Protein AF-A0A2A6CLI4-F1 (afdb_monomer_lite)

Structure (mmCIF, N/CA/C/O backbone):
data_AF-A0A2A6CLI4-F1
#
_entry.id   AF-A0A2A6CLI4-F1
#
loop_
_atom_site.group_PDB
_atom_site.id
_atom_site.type_symbol
_atom_site.label_atom_id
_atom_site.label_alt_id
_atom_site.label_comp_id
_atom_site.label_asym_id
_atom_site.label_entity_id
_atom_site.label_seq_id
_atom_site.pdbx_PDB_ins_code
_atom_site.Cartn_x
_atom_site.Cartn_y
_atom_site.Cartn_z
_atom_site.occupancy
_atom_site.B_iso_or_equiv
_atom_site.auth_seq_id
_atom_site.auth_comp_id
_atom_site.auth_asym_id
_atom_site.auth_atom_id
_atom_site.pdbx_PDB_model_num
ATOM 1 N N . CYS A 1 1 ? -21.852 10.758 18.167 1.00 53.34 1 CYS A N 1
ATOM 2 C CA . CYS A 1 1 ? -21.806 12.204 17.841 1.00 53.34 1 CYS A CA 1
ATOM 3 C C . CYS A 1 1 ? -20.451 12.712 17.302 1.00 53.34 1 CYS A C 1
ATOM 5 O O . CYS A 1 1 ? -20.299 13.922 17.188 1.00 53.34 1 CYS A O 1
ATOM 7 N N . GLY A 1 2 ? -19.507 11.850 16.885 1.00 51.38 2 GLY A N 1
ATOM 8 C CA . GLY A 1 2 ? -18.196 12.286 16.357 1.00 51.38 2 GLY A CA 1
ATOM 9 C C . GLY A 1 2 ? -18.257 13.020 15.009 1.00 51.38 2 GLY A C 1
ATOM 10 O O . GLY A 1 2 ? -17.590 14.029 14.830 1.00 51.38 2 GLY A O 1
ATOM 11 N N . VAL A 1 3 ? -19.150 12.604 14.103 1.00 57.19 3 VAL A N 1
ATOM 12 C CA . VAL A 1 3 ? -19.379 13.264 12.798 1.00 57.19 3 VAL A CA 1
ATOM 13 C C . VAL A 1 3 ? -19.716 14.750 12.948 1.00 57.19 3 VAL A C 1
ATOM 15 O O . VAL A 1 3 ? -19.177 15.589 12.229 1.00 57.19 3 VAL A O 1
ATOM 18 N N . LEU A 1 4 ? -20.588 15.086 13.903 1.00 70.44 4 LEU A N 1
ATOM 19 C CA . LEU A 1 4 ? -21.007 16.467 14.134 1.00 70.44 4 LEU A CA 1
ATOM 20 C C . LEU A 1 4 ? -19.855 17.297 14.721 1.00 70.44 4 LEU A C 1
ATOM 22 O O . LEU A 1 4 ? -19.626 18.419 14.283 1.00 70.44 4 LEU A O 1
ATOM 26 N N . PHE A 1 5 ? -19.092 16.719 15.654 1.00 70.81 5 PHE A N 1
ATOM 27 C CA . PHE A 1 5 ? -17.923 17.361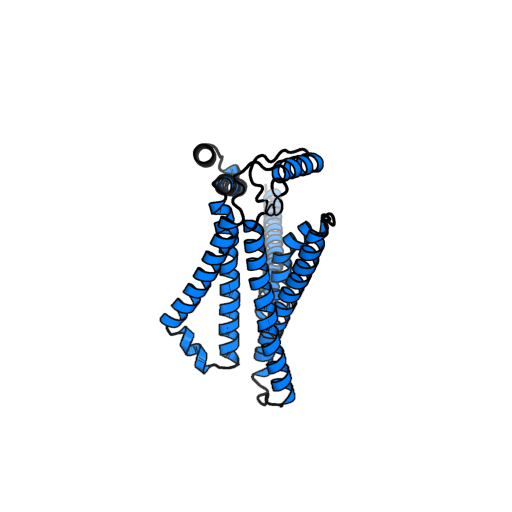 16.256 1.00 70.81 5 PHE A CA 1
ATOM 28 C C . PHE A 1 5 ? -16.808 17.603 15.233 1.00 70.81 5 PHE A C 1
ATOM 30 O O . PHE A 1 5 ? -16.261 18.699 15.195 1.00 70.81 5 PHE A O 1
ATOM 37 N N . ASN A 1 6 ? -16.534 16.643 14.346 1.00 70.12 6 ASN A N 1
ATOM 38 C CA . ASN A 1 6 ? -15.542 16.788 13.281 1.00 70.12 6 ASN A CA 1
ATOM 39 C C . ASN A 1 6 ? -15.989 17.764 12.185 1.00 70.12 6 ASN A C 1
ATOM 41 O O . ASN A 1 6 ? -15.165 18.525 11.686 1.00 70.12 6 ASN A O 1
ATOM 45 N N . LEU A 1 7 ? -17.285 17.820 11.845 1.00 80.81 7 LEU A N 1
ATOM 46 C CA . LEU A 1 7 ? -17.831 18.879 10.981 1.00 80.81 7 LEU A CA 1
ATOM 47 C C . LEU A 1 7 ? -17.653 20.258 11.615 1.00 80.81 7 LEU A C 1
ATOM 49 O O . LEU A 1 7 ? -17.209 21.187 10.943 1.00 80.81 7 LEU A O 1
ATOM 53 N N . VAL A 1 8 ? -17.941 20.389 12.913 1.00 84.94 8 VAL A N 1
ATOM 54 C CA . VAL A 1 8 ? -17.682 21.622 13.664 1.00 84.94 8 VAL A CA 1
ATOM 55 C C . VAL A 1 8 ? -16.186 21.943 13.660 1.00 84.94 8 VAL A C 1
ATOM 57 O O . VAL A 1 8 ? -15.828 23.085 13.407 1.00 84.94 8 VAL A O 1
ATOM 60 N N . LEU A 1 9 ? -15.303 20.960 13.837 1.00 81.44 9 LEU A N 1
ATOM 61 C CA . LEU A 1 9 ? -13.848 21.140 13.819 1.00 81.44 9 LEU A CA 1
ATOM 62 C C . LEU A 1 9 ? -13.348 21.605 12.442 1.00 81.44 9 LEU A C 1
ATOM 64 O O . LEU A 1 9 ? -12.588 22.564 12.367 1.00 81.44 9 LEU A O 1
ATOM 68 N N . ILE A 1 10 ? -13.849 21.021 11.351 1.00 88.12 10 ILE A N 1
ATOM 69 C CA . ILE A 1 10 ? -13.605 21.458 9.964 1.00 88.12 10 ILE A CA 1
ATOM 70 C C . ILE A 1 10 ? -14.082 22.902 9.768 1.00 88.12 10 ILE A C 1
ATOM 72 O O . ILE A 1 10 ? -13.339 23.724 9.233 1.00 88.12 10 ILE A O 1
ATOM 76 N N . ILE A 1 11 ? -15.283 23.247 10.244 1.00 93.12 11 ILE A N 1
ATOM 77 C CA . ILE A 1 11 ? -15.822 24.614 10.172 1.00 93.12 11 ILE A CA 1
ATOM 78 C C . ILE A 1 11 ? -14.957 25.582 10.990 1.00 93.12 11 ILE A C 1
ATOM 80 O O . ILE A 1 11 ? -14.655 26.678 10.517 1.00 93.12 11 ILE A O 1
ATOM 84 N N . LEU A 1 12 ? -14.510 25.188 12.183 1.00 87.81 12 LEU A N 1
ATOM 85 C CA . LEU A 1 12 ? -13.650 25.993 13.048 1.00 87.81 12 LEU A CA 1
ATOM 86 C C . LEU A 1 12 ? -12.253 26.182 12.440 1.00 87.81 12 LEU A C 1
ATOM 88 O O . LEU A 1 12 ? -11.745 27.304 12.437 1.00 87.81 12 LEU A O 1
ATOM 92 N N . ILE A 1 13 ? -11.659 25.137 11.854 1.00 89.44 13 ILE A N 1
ATOM 93 C CA . ILE A 1 13 ? -10.401 25.223 11.099 1.00 89.44 13 ILE A CA 1
ATOM 94 C C . ILE A 1 13 ? -10.580 26.178 9.919 1.00 89.44 13 ILE A C 1
ATOM 96 O O . ILE A 1 13 ? -9.709 27.009 9.660 1.00 89.44 13 ILE A O 1
ATOM 100 N N . ASN A 1 14 ? -11.699 26.106 9.200 1.00 91.12 14 ASN A N 1
ATOM 101 C CA . ASN A 1 14 ? -11.899 26.966 8.042 1.00 91.12 14 ASN A CA 1
ATOM 102 C C . ASN A 1 14 ? -12.119 28.431 8.443 1.00 91.12 14 ASN A C 1
ATOM 104 O O . ASN A 1 14 ? -11.534 29.323 7.830 1.00 91.12 14 ASN A O 1
ATOM 108 N N . LYS A 1 15 ? -12.903 28.665 9.503 1.00 93.00 15 LYS A N 1
ATOM 109 C CA . LYS A 1 15 ? -13.336 29.994 9.952 1.00 93.00 15 LYS A CA 1
ATOM 110 C C . LYS A 1 15 ? -12.306 30.729 10.815 1.00 93.00 15 LYS A C 1
ATOM 112 O O . LYS A 1 15 ? -12.189 31.943 10.694 1.00 93.00 15 LYS A O 1
ATOM 117 N N . TYR A 1 16 ? -11.562 30.025 11.670 1.00 88.94 16 TYR A N 1
ATOM 118 C CA . TYR A 1 16 ? -10.694 30.647 12.683 1.00 88.94 16 TYR A CA 1
ATOM 119 C C . TYR A 1 16 ? -9.192 30.384 12.488 1.00 88.94 16 TYR A C 1
ATOM 121 O O . TYR A 1 16 ? -8.371 31.059 13.113 1.00 88.94 16 TYR A O 1
ATOM 129 N N . SER A 1 17 ? -8.789 29.462 11.603 1.00 83.81 17 SER A N 1
ATOM 130 C CA . SER A 1 17 ? -7.366 29.255 11.297 1.00 83.81 17 SER A CA 1
ATOM 131 C C . SER A 1 17 ? -6.822 30.425 10.472 1.00 83.81 17 SER A C 1
ATOM 133 O O . SER A 1 17 ? -7.128 30.570 9.284 1.00 83.81 17 SER A O 1
ATOM 135 N N . ARG A 1 18 ? -6.005 31.268 11.114 1.00 80.50 18 ARG A N 1
ATOM 136 C CA . ARG A 1 18 ? -5.303 32.391 10.474 1.00 80.50 18 ARG A CA 1
ATOM 137 C C . ARG A 1 18 ? -4.382 31.878 9.359 1.00 80.50 18 ARG A C 1
ATOM 139 O O . ARG A 1 18 ? -3.751 30.833 9.503 1.00 80.50 18 ARG A O 1
ATOM 146 N N . SER A 1 19 ? -4.219 32.657 8.288 1.00 77.31 19 SER A N 1
ATOM 147 C CA . SER A 1 19 ? -3.372 32.320 7.125 1.00 77.31 19 SER A CA 1
ATOM 148 C C . SER A 1 19 ? -1.917 31.964 7.475 1.00 77.31 19 SER A C 1
ATOM 150 O O . SER A 1 19 ? -1.269 31.228 6.735 1.00 77.31 19 SER A O 1
ATOM 152 N N . LYS A 1 20 ? -1.415 32.413 8.634 1.00 80.81 20 LYS A N 1
ATOM 153 C CA . LYS A 1 20 ? -0.069 32.098 9.140 1.00 80.81 20 LYS A CA 1
ATOM 154 C C . LYS A 1 20 ? 0.147 30.637 9.564 1.00 80.81 20 LYS A C 1
ATOM 156 O O . LYS A 1 20 ? 1.296 30.253 9.737 1.00 80.81 20 LYS A O 1
ATOM 161 N N . LEU A 1 21 ? -0.900 29.821 9.724 1.00 71.25 21 LEU A N 1
ATOM 162 C CA . LEU A 1 21 ? -0.751 28.409 10.118 1.00 71.25 21 LEU A CA 1
ATOM 163 C C . LEU A 1 21 ? -0.198 27.502 9.002 1.00 71.25 21 LEU A C 1
ATOM 165 O O . LEU A 1 21 ? 0.249 26.393 9.294 1.00 71.25 21 LEU A O 1
ATOM 169 N N . GLY A 1 22 ? -0.183 27.961 7.744 1.00 82.12 22 GLY A N 1
ATOM 170 C CA . GLY A 1 22 ? 0.484 27.274 6.633 1.00 82.12 22 GLY A CA 1
ATOM 171 C C . GLY A 1 22 ? 0.131 25.784 6.528 1.00 82.12 22 GLY A C 1
ATOM 172 O O . GLY A 1 22 ? -1.040 25.403 6.534 1.00 82.12 22 GLY A O 1
ATOM 173 N N . THR A 1 23 ? 1.157 24.932 6.461 1.00 71.12 23 THR A N 1
ATOM 174 C CA . THR A 1 23 ? 1.038 23.474 6.287 1.00 71.12 23 THR A CA 1
ATOM 175 C C . THR A 1 23 ? 0.290 22.778 7.431 1.00 71.12 23 THR A C 1
ATOM 177 O O . THR A 1 23 ? -0.346 21.746 7.221 1.00 71.12 23 THR A O 1
ATOM 180 N N . TYR A 1 24 ? 0.296 23.361 8.634 1.00 68.44 24 TYR A N 1
ATOM 181 C CA . TYR A 1 24 ? -0.359 22.790 9.814 1.00 68.44 24 TYR A CA 1
ATOM 182 C C . TYR A 1 24 ? -1.888 22.745 9.673 1.00 68.44 24 TYR A C 1
ATOM 184 O O . TYR A 1 24 ? -2.545 21.860 10.219 1.00 68.44 24 TYR A O 1
ATOM 192 N N . LYS A 1 25 ? -2.465 23.643 8.860 1.00 81.25 25 LYS A N 1
ATOM 193 C CA . LYS A 1 25 ? -3.901 23.641 8.548 1.00 81.25 25 LYS A CA 1
ATOM 194 C C . LYS A 1 25 ? -4.322 22.355 7.826 1.00 81.25 25 LYS A C 1
ATOM 196 O O . LYS A 1 25 ? -5.381 21.816 8.125 1.00 81.25 25 LYS A O 1
ATOM 201 N N . TYR A 1 26 ? -3.479 21.827 6.933 1.00 81.06 26 TYR A N 1
ATOM 202 C CA . TYR A 1 26 ? -3.742 20.558 6.245 1.00 81.06 26 TYR A CA 1
ATOM 203 C C . TYR A 1 26 ? -3.642 19.364 7.190 1.00 81.06 26 TYR A C 1
ATOM 205 O O . TYR A 1 26 ? -4.450 18.451 7.087 1.00 81.06 26 TYR A O 1
ATOM 213 N N . LEU A 1 27 ? -2.707 19.392 8.141 1.00 73.75 27 LEU A N 1
ATOM 214 C CA . LEU A 1 27 ? -2.571 18.344 9.153 1.00 73.75 27 LEU A CA 1
ATOM 215 C C . LEU A 1 27 ? -3.825 18.257 10.039 1.00 73.75 27 LEU A C 1
ATOM 217 O O . LEU A 1 27 ? -4.329 17.169 10.288 1.00 73.75 27 LEU A O 1
ATOM 221 N N . LEU A 1 28 ? -4.372 19.406 10.448 1.00 77.25 28 LEU A N 1
ATOM 222 C CA . LEU A 1 28 ? -5.616 19.482 11.219 1.00 77.25 28 LEU A CA 1
ATOM 223 C C . LEU A 1 28 ? -6.837 19.020 10.413 1.00 77.25 28 LEU A C 1
ATOM 225 O O . LEU A 1 28 ? -7.699 18.344 10.963 1.00 77.25 28 LEU A O 1
ATOM 229 N N . TYR A 1 29 ? -6.898 19.327 9.112 1.00 79.06 29 TYR A N 1
ATOM 230 C CA . TYR A 1 29 ? -7.923 18.758 8.231 1.00 79.06 29 TYR A CA 1
ATOM 231 C C . TYR A 1 29 ? -7.791 17.244 8.114 1.00 79.06 29 TYR A C 1
ATOM 233 O O . TYR A 1 29 ? -8.792 16.544 8.202 1.00 79.06 29 TYR A O 1
ATOM 241 N N . ILE A 1 30 ? -6.568 16.740 7.947 1.00 74.56 30 ILE A N 1
ATOM 242 C CA . ILE A 1 30 ? -6.297 15.306 7.884 1.00 74.56 30 ILE A CA 1
ATOM 243 C C . ILE A 1 30 ? -6.747 14.651 9.189 1.00 74.56 30 ILE A C 1
ATOM 245 O O . ILE A 1 30 ? -7.527 13.714 9.123 1.00 74.56 30 ILE A O 1
ATOM 249 N N . PHE A 1 31 ? -6.375 15.171 10.360 1.00 69.75 31 PHE A N 1
ATOM 250 C CA . PHE A 1 31 ? -6.819 14.611 11.640 1.00 69.75 31 PHE A CA 1
ATOM 251 C C . PHE A 1 31 ? -8.339 14.658 11.826 1.00 69.75 31 PHE A C 1
ATOM 253 O O . PHE A 1 31 ? -8.930 13.639 12.170 1.00 69.75 31 PHE A O 1
ATOM 260 N N . ALA A 1 32 ? -8.985 15.780 11.497 1.00 70.75 32 ALA A N 1
ATOM 261 C CA . ALA A 1 32 ? -10.441 15.891 11.567 1.00 70.75 32 ALA A CA 1
ATOM 262 C C . ALA A 1 32 ? -11.153 14.919 10.608 1.00 70.75 32 ALA A C 1
ATOM 264 O O . ALA A 1 32 ? -12.235 14.436 10.923 1.00 70.75 32 ALA A O 1
ATOM 265 N N . ILE A 1 33 ? -10.554 14.612 9.451 1.00 70.19 33 ILE A N 1
ATOM 266 C CA . ILE A 1 33 ? -11.051 13.618 8.486 1.00 70.19 33 ILE A CA 1
ATOM 267 C C . ILE A 1 33 ? -10.713 12.184 8.934 1.00 70.19 33 ILE A C 1
ATOM 269 O O . ILE A 1 33 ? -11.475 11.264 8.661 1.00 70.19 33 ILE A O 1
ATOM 273 N N . TYR A 1 34 ? -9.605 11.959 9.635 1.00 64.06 34 TYR A N 1
ATOM 274 C CA . TYR A 1 34 ? -9.225 10.631 10.126 1.00 64.06 34 TYR A CA 1
ATOM 275 C C . TYR A 1 34 ? -10.115 10.160 11.283 1.00 64.06 34 TYR A C 1
ATOM 277 O O . TYR A 1 34 ? -10.457 8.979 11.328 1.00 64.06 34 TYR A O 1
ATOM 285 N N . ASP A 1 35 ? -10.584 11.073 12.138 1.00 59.97 35 ASP A N 1
ATOM 286 C CA . ASP A 1 35 ? -11.572 10.763 13.184 1.00 59.97 35 ASP A CA 1
ATOM 287 C C . ASP A 1 35 ? -12.967 10.423 12.618 1.00 59.97 35 ASP A C 1
ATOM 289 O O . ASP A 1 35 ? -13.878 10.048 13.358 1.00 59.97 35 ASP A O 1
ATOM 293 N N . PHE A 1 36 ? -13.189 10.547 11.304 1.00 58.78 36 PHE A N 1
ATOM 294 C CA . PHE A 1 36 ? -14.530 10.457 10.731 1.00 58.78 36 PHE A CA 1
ATOM 295 C C . PHE A 1 36 ? -15.085 9.035 10.559 1.00 58.78 36 PHE A C 1
ATOM 297 O O . PHE A 1 36 ? -16.291 8.928 10.356 1.00 58.78 36 PHE A O 1
ATOM 304 N N . SER A 1 37 ? -14.289 7.954 10.617 1.00 67.19 37 SER A N 1
ATOM 305 C CA . SER A 1 37 ? -14.771 6.558 10.796 1.00 67.19 37 SER A CA 1
ATOM 306 C C . SER A 1 37 ? -13.713 5.511 10.436 1.00 67.19 37 SER A C 1
ATOM 308 O O . SER A 1 37 ? -12.877 5.708 9.557 1.00 67.19 37 SER A O 1
ATOM 310 N N . SER A 1 38 ? -13.858 4.312 11.007 1.00 71.69 38 SER A N 1
ATOM 311 C CA . SER A 1 38 ? -13.191 3.082 10.550 1.00 71.69 38 SER A CA 1
ATOM 312 C C . SER A 1 38 ? -13.308 2.833 9.035 1.00 71.69 38 SER A C 1
ATOM 314 O O . SER A 1 38 ? -12.437 2.187 8.456 1.00 71.69 38 SER A O 1
ATOM 316 N N . ILE A 1 39 ? -14.344 3.377 8.384 1.00 80.69 39 ILE A N 1
ATOM 317 C CA . ILE A 1 39 ? -14.554 3.340 6.930 1.00 80.69 39 ILE A CA 1
ATOM 318 C C . ILE A 1 39 ? -13.440 4.089 6.194 1.00 80.69 39 ILE A C 1
ATOM 320 O O . ILE A 1 39 ? -12.878 3.550 5.243 1.00 80.69 39 ILE A O 1
ATOM 324 N N . LEU A 1 40 ? -13.085 5.302 6.628 1.00 78.44 40 LEU A N 1
ATOM 325 C CA . LEU A 1 40 ? -12.029 6.081 5.977 1.00 78.44 40 LEU A CA 1
ATOM 326 C C . LEU A 1 40 ? -10.659 5.442 6.176 1.00 78.44 40 LEU A C 1
ATOM 328 O O . LEU A 1 40 ? -9.887 5.370 5.224 1.00 78.44 40 LEU A O 1
ATOM 332 N N . THR A 1 41 ? -10.386 4.901 7.364 1.00 79.50 41 THR A N 1
ATOM 333 C CA . THR A 1 41 ? -9.159 4.131 7.611 1.00 79.50 41 THR A CA 1
ATOM 334 C C . THR A 1 41 ? -9.093 2.904 6.704 1.00 79.50 41 THR A C 1
ATOM 336 O O . THR A 1 41 ? -8.075 2.681 6.052 1.00 79.50 41 THR A O 1
ATOM 339 N N . ALA A 1 42 ? -10.185 2.139 6.585 1.00 84.38 42 ALA A N 1
ATOM 340 C CA . ALA A 1 42 ? -10.249 0.988 5.686 1.00 84.38 42 ALA A CA 1
ATOM 341 C C . ALA A 1 42 ? -10.054 1.391 4.217 1.00 84.38 42 ALA A C 1
ATOM 343 O O . ALA A 1 42 ? -9.305 0.734 3.491 1.00 84.38 42 ALA A O 1
ATOM 344 N N . PHE A 1 43 ? -10.673 2.493 3.788 1.00 85.94 43 PHE A N 1
ATOM 345 C CA . PHE A 1 43 ? -10.519 3.043 2.442 1.00 85.94 43 PHE A CA 1
ATOM 346 C C . PHE A 1 43 ? -9.081 3.490 2.171 1.00 85.94 43 PHE A C 1
ATOM 348 O O . PHE A 1 43 ? -8.509 3.138 1.141 1.00 85.94 43 PHE A O 1
ATOM 355 N N . PHE A 1 44 ? -8.461 4.203 3.110 1.00 80.81 44 PHE A N 1
ATOM 356 C CA . PHE A 1 44 ? -7.075 4.639 3.000 1.00 80.81 44 PHE A CA 1
ATOM 357 C C . PHE A 1 44 ? -6.124 3.440 2.921 1.00 80.81 44 PHE A C 1
ATOM 359 O O . PHE A 1 44 ? -5.295 3.374 2.012 1.00 80.81 44 PHE A O 1
ATOM 366 N N . CYS A 1 45 ? -6.302 2.434 3.783 1.00 82.69 45 CYS A N 1
ATOM 367 C CA . CYS A 1 45 ? -5.550 1.182 3.718 1.00 82.69 45 CYS A CA 1
ATOM 368 C C . CYS A 1 45 ? -5.711 0.477 2.363 1.00 82.69 45 CYS A C 1
ATOM 370 O O . CYS A 1 45 ? -4.725 0.023 1.787 1.00 82.69 45 CYS A O 1
ATOM 372 N N . ALA A 1 46 ? -6.932 0.416 1.830 1.00 86.19 46 ALA A N 1
ATOM 373 C CA . ALA A 1 46 ? -7.210 -0.167 0.521 1.00 86.19 46 ALA A CA 1
ATOM 374 C C . ALA A 1 46 ? -6.598 0.629 -0.632 1.00 86.19 46 ALA A C 1
ATOM 376 O O . ALA A 1 46 ? -6.119 0.036 -1.598 1.00 86.19 46 ALA A O 1
ATOM 377 N N . SER A 1 47 ? -6.541 1.956 -0.525 1.00 84.62 47 SER A N 1
ATOM 378 C CA . SER A 1 47 ? -5.999 2.819 -1.575 1.00 84.62 47 SER A CA 1
ATOM 379 C C . SER A 1 47 ? -4.521 2.541 -1.881 1.00 84.62 47 SER A C 1
ATOM 381 O O . SER A 1 47 ? -4.105 2.717 -3.023 1.00 84.62 47 SER A O 1
ATOM 383 N N . PHE A 1 48 ? -3.746 2.000 -0.928 1.00 78.50 48 PHE A N 1
ATOM 384 C CA . PHE A 1 48 ? -2.354 1.582 -1.154 1.00 78.50 48 PHE A CA 1
ATOM 385 C C . PHE A 1 48 ? -2.202 0.431 -2.157 1.00 78.50 48 PHE A C 1
ATOM 387 O O . PHE A 1 48 ? -1.124 0.253 -2.729 1.00 78.50 48 PHE A O 1
ATOM 394 N N . THR A 1 49 ? -3.263 -0.333 -2.422 1.00 81.56 49 THR A N 1
ATOM 395 C CA . THR A 1 49 ? -3.234 -1.378 -3.457 1.00 81.56 49 THR A CA 1
ATOM 396 C C . THR A 1 49 ? -3.136 -0.793 -4.867 1.00 81.56 49 THR A C 1
ATOM 398 O O . THR A 1 49 ? -2.510 -1.402 -5.733 1.00 81.56 49 THR A O 1
ATOM 401 N N . VAL A 1 50 ? -3.669 0.414 -5.092 1.00 83.06 50 VAL A N 1
ATOM 402 C CA . VAL A 1 50 ? -3.674 1.091 -6.396 1.00 83.06 50 VAL A CA 1
ATOM 403 C C . VAL A 1 50 ? -2.261 1.416 -6.895 1.00 83.06 50 VAL A C 1
ATOM 405 O O . VAL A 1 50 ? -1.911 0.948 -7.979 1.00 83.06 50 VAL A O 1
ATOM 408 N N . PRO A 1 51 ? -1.400 2.153 -6.158 1.00 79.56 51 PRO A N 1
ATOM 409 C CA . PRO A 1 51 ? -0.042 2.429 -6.621 1.00 79.56 51 PRO A CA 1
ATOM 410 C C . PRO A 1 51 ? 0.770 1.143 -6.801 1.00 79.56 51 PRO A C 1
ATOM 412 O O . PRO A 1 51 ? 1.558 1.053 -7.738 1.00 79.56 51 PRO A O 1
ATOM 415 N N . PHE A 1 52 ? 0.547 0.120 -5.969 1.00 77.50 52 PHE A N 1
ATOM 416 C CA . PHE A 1 52 ? 1.207 -1.174 -6.129 1.00 77.50 52 PHE A CA 1
ATOM 417 C C . PHE A 1 52 ? 0.801 -1.872 -7.435 1.00 77.50 52 PHE A C 1
ATOM 419 O O . PHE A 1 52 ? 1.657 -2.331 -8.192 1.00 77.50 52 PHE A O 1
ATOM 426 N N . ALA A 1 53 ? -0.496 -1.903 -7.742 1.00 81.75 53 ALA A N 1
ATOM 427 C CA . ALA A 1 53 ? -0.997 -2.484 -8.979 1.00 81.75 53 ALA A CA 1
ATOM 428 C C . ALA A 1 53 ? -0.519 -1.702 -10.214 1.00 81.75 53 ALA A C 1
ATOM 430 O O . ALA A 1 53 ? -0.107 -2.308 -11.201 1.00 81.75 53 ALA A O 1
ATOM 431 N N . LEU A 1 54 ? -0.464 -0.367 -10.143 1.00 83.44 54 LEU A N 1
ATOM 432 C CA . LEU A 1 54 ? 0.095 0.470 -11.210 1.00 83.44 54 LEU A CA 1
ATOM 433 C C . LEU A 1 54 ? 1.583 0.192 -11.452 1.00 83.44 54 LEU A C 1
ATOM 435 O O . LEU A 1 54 ? 2.013 0.133 -12.604 1.00 83.44 54 LEU A O 1
ATOM 439 N N . VAL A 1 55 ? 2.368 -0.018 -10.392 1.00 78.06 55 VAL A N 1
ATOM 440 C CA . VAL A 1 55 ? 3.778 -0.419 -10.506 1.00 78.06 55 VAL A CA 1
ATOM 441 C C . VAL A 1 55 ? 3.898 -1.775 -11.209 1.00 78.06 55 VAL A C 1
ATOM 443 O O . VAL A 1 55 ? 4.702 -1.905 -12.132 1.00 78.06 55 VAL A O 1
ATOM 446 N N . ILE A 1 56 ? 3.060 -2.755 -10.857 1.00 79.12 56 ILE A N 1
ATOM 447 C CA . ILE A 1 56 ? 3.024 -4.061 -11.538 1.00 79.12 56 ILE A CA 1
ATOM 448 C C . ILE A 1 56 ? 2.651 -3.907 -13.014 1.00 79.12 56 ILE A C 1
ATOM 450 O O . ILE A 1 56 ? 3.324 -4.473 -13.870 1.00 79.12 56 ILE A O 1
ATOM 454 N N . ILE A 1 57 ? 1.618 -3.123 -13.334 1.00 86.31 57 ILE A N 1
ATOM 455 C CA . ILE A 1 57 ? 1.193 -2.878 -14.719 1.00 86.31 57 ILE A CA 1
ATOM 456 C C . ILE A 1 57 ? 2.315 -2.212 -15.522 1.00 86.31 57 ILE A C 1
ATOM 458 O O . ILE A 1 57 ? 2.536 -2.574 -16.678 1.00 86.31 57 ILE A O 1
ATOM 462 N N . ASN A 1 58 ? 3.048 -1.272 -14.921 1.00 83.12 58 ASN A N 1
ATOM 463 C CA . 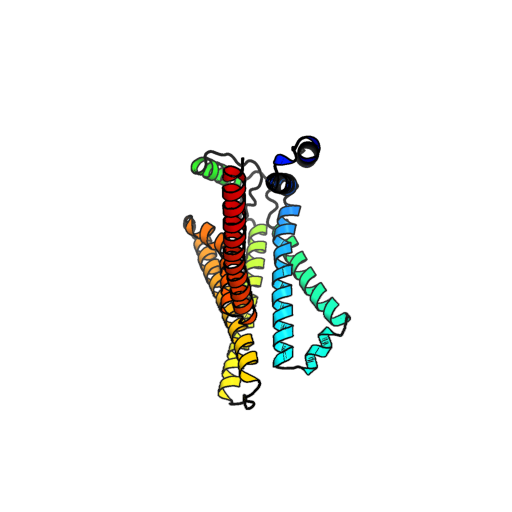ASN A 1 58 ? 4.199 -0.629 -15.553 1.00 83.12 58 ASN A CA 1
ATOM 464 C C . ASN A 1 58 ? 5.324 -1.641 -15.815 1.00 83.12 58 ASN A C 1
ATOM 466 O O . ASN A 1 58 ? 5.882 -1.678 -16.912 1.00 83.12 58 ASN A O 1
ATOM 470 N N . PHE A 1 59 ? 5.623 -2.511 -14.848 1.00 78.19 59 PHE A N 1
ATOM 471 C CA . PHE A 1 59 ? 6.598 -3.582 -15.047 1.00 78.19 59 PHE A CA 1
ATOM 472 C C . PHE A 1 59 ? 6.163 -4.571 -16.125 1.00 78.19 59 PHE A C 1
ATOM 474 O O . PHE A 1 59 ? 6.983 -4.922 -16.970 1.00 78.19 59 PHE A O 1
ATOM 481 N N . LEU A 1 60 ? 4.888 -4.960 -16.156 1.00 84.25 60 LEU A N 1
ATOM 482 C CA . LEU A 1 60 ? 4.331 -5.830 -17.188 1.00 84.25 60 LEU A CA 1
ATOM 483 C C . LEU A 1 60 ? 4.468 -5.198 -18.579 1.00 84.25 60 LEU A C 1
ATOM 485 O O . LEU A 1 60 ? 4.935 -5.855 -19.510 1.00 84.25 60 LEU A O 1
ATOM 489 N N . TYR A 1 61 ? 4.148 -3.907 -18.698 1.00 88.88 61 TYR A N 1
ATOM 490 C CA . TYR A 1 61 ? 4.326 -3.142 -19.929 1.00 88.88 61 TYR A CA 1
ATOM 491 C C . TYR A 1 61 ? 5.791 -3.143 -20.382 1.00 88.88 61 TYR A C 1
ATOM 493 O O . TYR A 1 61 ? 6.086 -3.503 -21.521 1.00 88.88 61 TYR A O 1
ATOM 501 N N . ARG A 1 62 ? 6.730 -2.799 -19.487 1.00 80.75 62 ARG A N 1
ATOM 502 C CA . ARG A 1 62 ? 8.173 -2.793 -19.791 1.00 80.75 62 ARG A CA 1
ATOM 503 C C . ARG A 1 62 ? 8.683 -4.185 -20.166 1.00 80.75 62 ARG A C 1
ATOM 505 O O . ARG A 1 62 ? 9.483 -4.317 -21.088 1.00 80.75 62 ARG A O 1
ATOM 512 N N . TYR A 1 63 ? 8.215 -5.217 -19.471 1.00 79.00 63 TYR A N 1
ATOM 513 C CA . TYR A 1 63 ? 8.569 -6.603 -19.748 1.00 79.00 63 TYR A CA 1
ATOM 514 C C . TYR A 1 63 ? 8.109 -7.018 -21.151 1.00 79.00 63 TYR A C 1
ATOM 516 O O . TYR A 1 63 ? 8.923 -7.507 -21.937 1.00 79.00 63 TYR A O 1
ATOM 524 N N . TRP A 1 64 ? 6.847 -6.760 -21.512 1.00 86.31 64 TRP A N 1
ATOM 525 C CA . TRP A 1 64 ? 6.344 -7.036 -22.862 1.00 86.31 64 TRP A CA 1
ATOM 526 C C . TRP A 1 64 ? 7.039 -6.192 -23.921 1.00 86.31 64 TRP A C 1
ATOM 528 O O . TRP A 1 64 ? 7.335 -6.716 -24.991 1.00 86.31 64 TRP A O 1
ATOM 538 N N . ALA A 1 65 ? 7.387 -4.942 -23.619 1.00 84.94 65 ALA A N 1
ATOM 539 C CA . ALA A 1 65 ? 8.108 -4.094 -24.557 1.00 84.94 65 ALA A CA 1
ATOM 540 C C . ALA A 1 65 ? 9.457 -4.676 -24.989 1.00 84.94 65 ALA A C 1
ATOM 542 O O . ALA A 1 65 ? 9.851 -4.530 -26.144 1.00 84.94 65 ALA A O 1
ATOM 543 N N . VAL A 1 66 ? 10.138 -5.376 -24.080 1.00 77.25 66 VAL A N 1
ATOM 544 C CA . VAL A 1 66 ? 11.454 -5.959 -24.349 1.00 77.25 66 VAL A CA 1
ATOM 545 C C . VAL A 1 66 ? 11.362 -7.402 -24.847 1.00 77.25 66 VAL A C 1
ATOM 547 O O . VAL A 1 66 ? 12.051 -7.762 -25.797 1.00 77.25 66 VAL A O 1
ATOM 550 N N . GLN A 1 67 ? 10.543 -8.243 -24.210 1.00 77.06 67 GLN A N 1
ATOM 551 C CA . GLN A 1 67 ? 10.516 -9.685 -24.486 1.00 77.06 67 GLN A CA 1
ATOM 552 C C . GLN A 1 67 ? 9.517 -10.070 -25.581 1.00 77.06 67 GLN A C 1
ATOM 554 O O . GLN A 1 67 ? 9.740 -11.032 -26.312 1.00 77.06 67 GLN A O 1
ATOM 559 N N . GLN A 1 68 ? 8.385 -9.367 -25.678 1.00 83.56 68 GLN A N 1
ATOM 560 C CA . GLN A 1 68 ? 7.252 -9.757 -26.525 1.00 83.56 68 GLN A CA 1
ATOM 561 C C . GLN A 1 68 ? 6.554 -8.522 -27.119 1.00 83.56 68 GLN A C 1
ATOM 563 O O . GLN A 1 68 ? 5.395 -8.247 -26.795 1.00 83.56 68 GLN A O 1
ATOM 568 N N . PRO A 1 69 ? 7.221 -7.773 -28.018 1.00 90.62 69 PRO A N 1
ATOM 569 C CA . PRO A 1 69 ? 6.741 -6.469 -28.476 1.00 90.62 69 PRO A CA 1
ATOM 570 C C . PRO A 1 69 ? 5.377 -6.528 -29.179 1.00 90.62 69 PRO A C 1
ATOM 572 O O . PRO A 1 69 ? 4.600 -5.578 -29.122 1.00 90.62 69 PRO A O 1
ATOM 575 N N . HIS A 1 70 ? 5.030 -7.671 -29.780 1.00 95.06 70 HIS A N 1
ATOM 576 C CA . HIS A 1 70 ? 3.713 -7.896 -30.379 1.00 95.06 70 HIS A CA 1
ATOM 577 C C . HIS A 1 70 ? 2.563 -7.789 -29.358 1.00 95.06 70 HIS A C 1
ATOM 579 O O . HIS A 1 70 ? 1.467 -7.371 -29.729 1.00 95.06 70 HIS A O 1
ATOM 585 N N . ARG A 1 71 ? 2.802 -8.100 -28.073 1.00 94.12 71 ARG A N 1
ATOM 586 C CA . ARG A 1 71 ? 1.797 -7.993 -27.000 1.00 94.12 71 ARG A CA 1
ATOM 587 C C . ARG A 1 71 ? 1.566 -6.567 -26.519 1.00 94.12 71 ARG A C 1
ATOM 589 O O . ARG A 1 71 ? 0.523 -6.310 -25.929 1.00 94.12 71 ARG A O 1
ATOM 596 N N . ILE A 1 72 ? 2.464 -5.621 -26.809 1.00 96.06 72 ILE A N 1
ATOM 597 C CA . ILE A 1 72 ? 2.249 -4.205 -26.460 1.00 96.06 72 ILE A CA 1
ATOM 598 C C . ILE A 1 72 ? 0.965 -3.677 -27.111 1.00 96.06 72 ILE A C 1
ATOM 600 O O . ILE A 1 72 ? 0.274 -2.861 -26.512 1.00 96.06 72 ILE A O 1
ATOM 604 N N . ARG A 1 73 ? 0.588 -4.195 -28.293 1.00 97.00 73 ARG A N 1
ATOM 605 C CA . ARG A 1 73 ? -0.668 -3.835 -28.975 1.00 97.00 73 ARG A CA 1
ATOM 606 C C . ARG A 1 73 ? -1.912 -4.059 -28.106 1.00 97.00 73 ARG A C 1
ATOM 608 O O . ARG A 1 73 ? -2.913 -3.386 -28.322 1.00 97.00 73 ARG A O 1
ATOM 615 N N . LEU A 1 74 ? -1.852 -4.944 -27.104 1.00 97.31 74 LEU A N 1
ATOM 616 C CA . LEU A 1 74 ? -2.935 -5.125 -26.134 1.00 97.31 74 LEU A CA 1
ATOM 617 C C . LEU A 1 74 ? -3.171 -3.860 -25.299 1.00 97.31 74 LEU A C 1
ATOM 619 O O . LEU A 1 74 ? -4.320 -3.535 -25.040 1.00 97.31 74 LEU A O 1
ATOM 623 N N . TYR A 1 75 ? -2.131 -3.095 -24.952 1.00 96.56 75 TYR A N 1
ATOM 624 C CA . TYR A 1 75 ? -2.281 -1.819 -24.234 1.00 96.56 75 TYR A CA 1
ATOM 625 C C . TYR A 1 75 ? -2.939 -0.719 -25.078 1.00 96.56 75 TYR A C 1
ATOM 627 O O . TYR A 1 75 ? -3.436 0.258 -24.528 1.00 96.56 75 TYR A O 1
ATOM 635 N N . SER A 1 76 ? -2.978 -0.869 -26.405 1.00 97.19 76 SER A N 1
ATOM 636 C CA . SER A 1 76 ? -3.764 0.009 -27.280 1.00 97.19 76 SER A CA 1
ATOM 637 C C . SER A 1 76 ? -5.249 -0.371 -27.310 1.00 97.19 76 SER A C 1
ATOM 639 O O . SER A 1 76 ? -6.069 0.421 -27.766 1.00 97.19 76 SER A O 1
ATOM 641 N N . ASN A 1 77 ? -5.614 -1.566 -26.835 1.00 97.94 77 ASN A N 1
ATOM 642 C CA . ASN A 1 77 ? -7.000 -2.003 -26.749 1.00 97.94 77 ASN A CA 1
ATOM 643 C C . ASN A 1 77 ? -7.628 -1.512 -25.437 1.00 97.94 77 ASN A C 1
ATOM 645 O O . ASN A 1 77 ? -7.243 -1.935 -24.346 1.00 97.94 77 ASN A O 1
ATOM 649 N N . ILE A 1 78 ? -8.647 -0.658 -25.548 1.00 97.50 78 ILE A N 1
ATOM 650 C CA . ILE A 1 78 ? -9.335 -0.084 -24.390 1.00 97.50 78 ILE A CA 1
ATOM 651 C C . ILE A 1 78 ? -9.957 -1.151 -23.478 1.00 97.50 78 ILE A C 1
ATOM 653 O O . ILE A 1 78 ? -9.934 -0.993 -22.260 1.00 97.50 78 ILE A O 1
ATOM 657 N N . LEU A 1 79 ? -10.431 -2.272 -24.038 1.00 97.88 79 LEU A N 1
ATOM 658 C CA . LEU A 1 79 ? -10.990 -3.379 -23.262 1.00 97.88 79 LEU A CA 1
ATOM 659 C C . LEU A 1 79 ? -9.934 -3.997 -22.340 1.00 97.88 79 LEU A C 1
ATOM 661 O O . LEU A 1 79 ? -10.211 -4.276 -21.179 1.00 97.88 79 LEU A O 1
ATOM 665 N N . PHE A 1 80 ? -8.706 -4.169 -22.833 1.00 97.06 80 PHE A N 1
ATOM 666 C CA . PHE A 1 80 ? -7.607 -4.692 -22.025 1.00 97.06 80 PHE A CA 1
ATOM 667 C C . PHE A 1 80 ? -7.228 -3.717 -20.901 1.00 97.06 80 PHE A C 1
ATOM 669 O O . PHE A 1 80 ? -7.053 -4.136 -19.759 1.00 97.06 80 PHE A O 1
ATOM 676 N N . CYS A 1 81 ? -7.188 -2.411 -21.184 1.00 96.75 81 CYS A N 1
ATOM 677 C CA . CYS A 1 81 ? -6.986 -1.385 -20.157 1.00 96.75 81 CYS A CA 1
ATOM 678 C C . CYS A 1 81 ? -8.098 -1.395 -19.096 1.00 96.75 81 CYS A C 1
ATOM 680 O O . CYS A 1 81 ? -7.798 -1.294 -17.906 1.00 96.75 81 CYS A O 1
ATOM 682 N N . PHE A 1 82 ? -9.360 -1.582 -19.499 1.00 97.69 82 PHE A N 1
ATOM 683 C CA . PHE A 1 82 ? -10.476 -1.754 -18.567 1.00 97.69 82 PHE A CA 1
ATOM 684 C C . PHE A 1 82 ? -10.318 -3.006 -17.707 1.00 97.69 82 PHE A C 1
ATOM 686 O O . PHE A 1 82 ? -10.532 -2.923 -16.503 1.00 97.69 82 PHE A O 1
ATOM 693 N N . VAL A 1 83 ? -9.891 -4.136 -18.277 1.00 97.00 83 VAL A N 1
ATOM 694 C CA . VAL A 1 83 ? -9.610 -5.359 -17.507 1.00 97.00 83 VAL A CA 1
ATOM 695 C C . VAL A 1 83 ? -8.520 -5.107 -16.464 1.00 97.00 83 VAL A C 1
ATOM 697 O O . VAL A 1 83 ? -8.695 -5.467 -15.303 1.00 97.00 83 VAL A O 1
ATOM 700 N N . LEU A 1 84 ? -7.423 -4.437 -16.831 1.00 94.69 84 LEU A N 1
ATOM 701 C CA . LEU A 1 84 ? -6.359 -4.094 -15.881 1.00 94.69 84 LEU A CA 1
ATOM 702 C C . LEU A 1 84 ? -6.858 -3.169 -14.761 1.00 94.69 84 LEU A C 1
ATOM 704 O O . LEU A 1 84 ? -6.589 -3.425 -13.587 1.00 94.69 84 LEU A O 1
ATOM 708 N N . ALA A 1 85 ? -7.610 -2.121 -15.106 1.00 95.12 85 ALA A N 1
ATOM 709 C CA . ALA A 1 85 ? -8.203 -1.209 -14.130 1.00 95.12 85 ALA A CA 1
ATOM 710 C C . ALA A 1 85 ? -9.201 -1.931 -13.211 1.00 95.12 85 ALA A C 1
ATOM 712 O O . ALA A 1 85 ? -9.206 -1.706 -12.001 1.00 95.12 85 ALA A O 1
ATOM 713 N N . PHE A 1 86 ? -9.997 -2.845 -13.765 1.00 95.94 86 PHE A N 1
ATOM 714 C CA . PHE A 1 86 ? -10.962 -3.645 -13.023 1.00 95.94 86 PHE A CA 1
ATOM 715 C C . PHE A 1 86 ? -10.278 -4.601 -12.043 1.00 95.94 86 PHE A C 1
ATOM 717 O O . PHE A 1 86 ? -10.685 -4.678 -10.889 1.00 95.94 86 PHE A O 1
ATOM 724 N N . VAL A 1 87 ? -9.186 -5.260 -12.441 1.00 92.12 87 VAL A N 1
ATOM 725 C CA . VAL A 1 87 ? -8.377 -6.087 -11.528 1.00 92.12 87 VAL A CA 1
ATOM 726 C C . VAL A 1 87 ? -7.798 -5.244 -10.384 1.00 92.12 87 VAL A C 1
ATOM 728 O O . VAL A 1 87 ? -7.836 -5.675 -9.232 1.00 92.12 87 VAL A O 1
ATOM 731 N N . CYS A 1 88 ? -7.320 -4.024 -10.665 1.00 90.69 88 CYS A N 1
ATOM 732 C CA . CYS A 1 88 ? -6.863 -3.100 -9.619 1.00 90.69 88 CYS A CA 1
ATOM 733 C C . CYS A 1 88 ? -7.997 -2.738 -8.653 1.00 90.69 88 CYS A C 1
ATOM 735 O O . CYS A 1 88 ? -7.808 -2.761 -7.437 1.00 90.69 88 CYS A O 1
ATOM 737 N N . PHE A 1 89 ? -9.177 -2.428 -9.194 1.00 94.19 89 PHE A N 1
ATOM 738 C CA . PHE A 1 89 ? -10.361 -2.097 -8.411 1.00 94.19 89 PHE A CA 1
ATOM 739 C C . PHE A 1 89 ? -10.808 -3.267 -7.531 1.00 94.19 89 PHE A C 1
ATOM 741 O O . PHE A 1 89 ? -11.044 -3.065 -6.346 1.00 94.19 89 PHE A O 1
ATOM 748 N N . LEU A 1 90 ? -10.862 -4.491 -8.065 1.00 93.69 90 LEU A N 1
ATOM 749 C CA . LEU A 1 90 ? -11.197 -5.686 -7.289 1.00 93.69 90 LEU A CA 1
ATOM 750 C C . LEU A 1 90 ? -10.191 -5.934 -6.165 1.00 93.69 90 LEU A C 1
ATOM 752 O O . LEU A 1 90 ? -10.596 -6.251 -5.050 1.00 93.69 90 LEU A O 1
ATOM 756 N N . GLY A 1 91 ? -8.894 -5.743 -6.424 1.00 89.12 91 GLY A N 1
ATOM 757 C CA . GLY A 1 91 ? -7.864 -5.831 -5.389 1.00 89.12 91 GLY A CA 1
ATOM 758 C C . GLY A 1 91 ? -8.076 -4.810 -4.267 1.00 89.12 91 GLY A C 1
ATOM 759 O O . GLY A 1 91 ? -8.019 -5.169 -3.090 1.00 89.12 91 GLY A O 1
ATOM 760 N N . ALA A 1 92 ? -8.382 -3.559 -4.621 1.00 89.00 92 ALA A N 1
ATOM 761 C CA . ALA A 1 92 ? -8.690 -2.507 -3.657 1.00 89.00 92 ALA A CA 1
ATOM 762 C C . ALA A 1 92 ? -9.979 -2.799 -2.878 1.00 89.00 92 ALA A C 1
ATOM 764 O O . ALA A 1 92 ? -9.993 -2.688 -1.656 1.00 89.00 92 ALA A O 1
ATOM 765 N N . ALA A 1 93 ? -11.044 -3.222 -3.559 1.00 93.38 93 ALA A N 1
ATOM 766 C CA . ALA A 1 93 ? -12.321 -3.564 -2.944 1.00 93.38 93 ALA A CA 1
ATOM 767 C C . ALA A 1 93 ? -12.181 -4.750 -1.983 1.00 93.38 93 ALA A C 1
ATOM 769 O O . ALA A 1 93 ? -12.654 -4.683 -0.854 1.00 93.38 93 ALA A O 1
ATOM 770 N N . ALA A 1 94 ? -11.466 -5.803 -2.381 1.00 91.19 94 ALA A N 1
ATOM 771 C CA . ALA A 1 94 ? -11.223 -6.957 -1.526 1.00 91.19 94 ALA A CA 1
ATOM 772 C C . ALA A 1 94 ? -10.376 -6.583 -0.297 1.00 91.19 94 ALA A C 1
ATOM 774 O O . ALA A 1 94 ? -10.667 -7.029 0.811 1.00 91.19 94 ALA A O 1
ATOM 775 N N . TRP A 1 95 ? -9.375 -5.707 -0.457 1.00 89.75 95 TRP A N 1
ATOM 776 C CA . TRP A 1 95 ? -8.603 -5.173 0.669 1.00 89.75 95 TRP A CA 1
ATOM 777 C C . TRP A 1 95 ? -9.454 -4.308 1.600 1.00 89.75 95 TRP A C 1
ATOM 779 O O . TRP A 1 95 ? -9.380 -4.451 2.818 1.00 89.75 95 TRP A O 1
ATOM 789 N N . TYR A 1 96 ? -10.296 -3.443 1.034 1.00 91.12 96 TYR A N 1
ATOM 790 C CA . TYR A 1 96 ? -11.248 -2.637 1.788 1.00 91.12 96 TYR A CA 1
ATOM 791 C C . TYR A 1 96 ? -12.190 -3.526 2.593 1.00 91.12 96 TYR A C 1
ATOM 793 O O . TYR A 1 96 ? -12.323 -3.315 3.791 1.00 91.12 96 TYR A O 1
ATOM 801 N N . CYS A 1 97 ? -12.789 -4.547 1.975 1.00 91.75 97 CYS A N 1
ATOM 802 C CA . CYS A 1 97 ? -13.658 -5.499 2.656 1.00 91.75 97 CYS A CA 1
ATOM 803 C C . CYS A 1 97 ? -12.911 -6.250 3.760 1.00 91.75 97 CYS A C 1
ATOM 805 O O . CYS A 1 97 ? -13.443 -6.364 4.856 1.00 91.75 97 CYS A O 1
ATOM 807 N N . ALA A 1 98 ? -11.682 -6.712 3.522 1.00 89.50 98 ALA A N 1
ATOM 808 C CA . ALA A 1 98 ? -10.889 -7.403 4.538 1.00 89.50 98 ALA A CA 1
ATOM 809 C C . ALA A 1 98 ? -10.589 -6.508 5.748 1.00 89.50 98 ALA A C 1
ATOM 811 O O . ALA A 1 98 ? -10.771 -6.936 6.885 1.00 89.50 98 ALA A O 1
ATOM 812 N N . VAL A 1 99 ? -10.192 -5.251 5.520 1.00 86.12 99 VAL A N 1
ATOM 813 C CA . VAL A 1 99 ? -9.954 -4.293 6.608 1.00 86.12 99 VAL A CA 1
ATOM 814 C C . VAL A 1 99 ? -11.274 -3.923 7.273 1.00 86.12 99 VAL A C 1
ATOM 816 O O . VAL A 1 99 ? -11.408 -4.078 8.473 1.00 86.12 99 VAL A O 1
ATOM 819 N N . PHE A 1 100 ? -12.287 -3.502 6.524 1.00 87.62 100 PHE A N 1
ATOM 820 C CA . PHE A 1 100 ? -13.579 -3.101 7.075 1.00 87.62 100 PHE A CA 1
ATOM 821 C C . PHE A 1 100 ? -14.229 -4.223 7.892 1.00 87.62 100 PHE A C 1
ATOM 823 O O . PHE A 1 100 ? -14.675 -3.986 9.011 1.00 87.62 100 PHE A O 1
ATOM 830 N N . LEU A 1 101 ? -14.237 -5.455 7.373 1.00 87.62 101 LEU A N 1
ATOM 831 C CA . LEU A 1 101 ? -14.777 -6.610 8.078 1.00 87.62 101 LEU A CA 1
ATOM 832 C C . LEU A 1 101 ? -13.857 -7.053 9.218 1.00 87.62 101 LEU A C 1
ATOM 834 O O . LEU A 1 101 ? -14.372 -7.399 10.267 1.00 87.62 101 LEU A O 1
ATOM 838 N N . GLY A 1 102 ? -12.535 -7.032 9.087 1.00 84.00 102 GLY A N 1
ATOM 839 C CA . GLY A 1 102 ? -11.632 -7.448 10.169 1.00 84.00 102 GLY A CA 1
ATOM 840 C C . GLY A 1 102 ? -11.533 -6.456 11.322 1.00 84.00 102 GLY A C 1
ATOM 841 O O . GLY A 1 102 ? -11.246 -6.844 12.450 1.00 84.00 102 GLY A O 1
ATOM 842 N N . CYS A 1 103 ? -11.796 -5.182 11.042 1.00 75.75 103 CYS A N 1
ATOM 843 C CA . CYS A 1 103 ? -11.454 -4.060 11.908 1.00 75.75 103 CYS A CA 1
ATOM 844 C C . CYS A 1 103 ? -12.668 -3.364 12.526 1.00 75.75 103 CYS A C 1
ATOM 846 O O . CYS A 1 103 ? -12.576 -2.192 12.901 1.00 75.75 103 CYS A O 1
ATOM 848 N N . THR A 1 104 ? -13.812 -4.039 12.657 1.00 70.06 104 THR A N 1
ATOM 849 C CA . THR A 1 104 ? -14.957 -3.483 13.395 1.00 70.06 104 THR A CA 1
ATOM 850 C C . THR A 1 104 ? -14.683 -3.507 14.900 1.00 70.06 104 THR A C 1
ATOM 852 O O . THR A 1 104 ? -15.293 -4.267 15.642 1.00 70.06 104 THR A O 1
ATOM 855 N N . GLY A 1 105 ? -13.758 -2.667 15.367 1.00 61.78 105 GLY A N 1
ATOM 856 C CA . GLY A 1 105 ? -13.427 -2.462 16.783 1.00 61.78 105 GLY A CA 1
ATOM 857 C C . GLY A 1 105 ? -14.470 -1.626 17.531 1.00 61.78 105 GLY A C 1
ATOM 858 O O . GLY A 1 105 ? -14.104 -0.773 18.347 1.00 61.78 105 GLY A O 1
ATOM 859 N N . GLN A 1 106 ? -15.750 -1.799 17.186 1.00 62.59 106 GLN A N 1
ATOM 860 C CA . GLN A 1 106 ? -16.848 -1.011 17.745 1.00 62.59 106 GLN A CA 1
ATOM 861 C C . GLN A 1 106 ? -17.213 -1.432 19.169 1.00 62.59 106 GLN A C 1
ATOM 863 O O . GLN A 1 106 ? -17.759 -0.618 19.904 1.00 62.59 106 GLN A O 1
ATOM 868 N N . GLU A 1 107 ? -16.855 -2.644 19.586 1.00 75.38 107 GLU A N 1
ATOM 869 C CA . GLU A 1 107 ? -17.118 -3.106 20.945 1.00 75.38 107 GLU A CA 1
ATOM 870 C C . GLU A 1 107 ? -15.944 -2.780 21.877 1.00 75.38 107 GLU A C 1
ATOM 872 O O . GLU A 1 107 ? -14.767 -2.878 21.514 1.00 75.38 107 GLU A O 1
ATOM 877 N N . GLU A 1 108 ? -16.272 -2.329 23.084 1.00 83.31 108 GLU A N 1
ATOM 878 C CA . GLU A 1 108 ? -15.305 -2.093 24.147 1.00 83.31 108 GLU A CA 1
ATOM 879 C C . GLU A 1 108 ? -14.879 -3.441 24.735 1.00 83.31 108 GLU A C 1
ATOM 881 O O . GLU A 1 108 ? -15.616 -4.052 25.501 1.00 83.31 108 GLU A O 1
ATOM 886 N N . SER A 1 109 ? -13.709 -3.935 24.324 1.00 87.12 109 SER A N 1
ATOM 887 C CA . SER A 1 109 ? -13.167 -5.210 24.794 1.00 87.12 109 SER A CA 1
ATOM 888 C C . SER A 1 109 ? -12.055 -5.047 25.828 1.00 87.12 109 SER A C 1
ATOM 890 O O . SER A 1 109 ? -11.411 -3.993 25.936 1.00 87.12 109 SER A O 1
ATOM 892 N N . LEU A 1 110 ? -11.791 -6.118 26.584 1.00 87.62 110 LEU A N 1
ATOM 893 C CA . LEU A 1 110 ? -10.710 -6.166 27.568 1.00 87.62 110 LEU A CA 1
ATOM 894 C C . LEU A 1 110 ? -9.342 -5.908 26.919 1.00 87.62 110 LEU A C 1
ATOM 896 O O . LEU A 1 110 ? -8.521 -5.185 27.493 1.00 87.62 110 LEU A O 1
ATOM 900 N N . ALA A 1 111 ? -9.105 -6.424 25.707 1.00 84.81 111 ALA A N 1
ATOM 901 C CA . ALA A 1 111 ? -7.868 -6.164 24.978 1.00 84.81 111 ALA A CA 1
ATOM 902 C C . ALA A 1 111 ? -7.716 -4.680 24.617 1.00 84.81 111 ALA A C 1
ATOM 904 O O . ALA A 1 111 ? -6.630 -4.120 24.777 1.00 84.81 111 ALA A O 1
ATOM 905 N N . LYS A 1 112 ? -8.798 -4.006 24.201 1.00 85.00 112 LYS A N 1
ATOM 906 C CA . LYS A 1 112 ? -8.776 -2.564 23.904 1.00 85.00 112 LYS A CA 1
ATOM 907 C C . LYS A 1 112 ? -8.457 -1.749 25.157 1.00 85.00 112 LYS A C 1
ATOM 909 O O . LYS A 1 112 ? -7.623 -0.848 25.111 1.00 85.00 112 LYS A O 1
ATOM 914 N N . THR A 1 113 ? -9.061 -2.102 26.287 1.00 89.00 113 THR A N 1
ATOM 915 C CA . THR A 1 113 ? -8.784 -1.471 27.585 1.00 89.00 113 THR A CA 1
ATOM 916 C C . THR A 1 113 ? -7.332 -1.687 28.014 1.00 89.00 113 THR A C 1
ATOM 918 O O . THR A 1 113 ? -6.640 -0.732 28.366 1.00 89.00 113 THR A O 1
ATOM 921 N N . THR A 1 114 ? -6.828 -2.913 27.890 1.00 88.44 114 THR A N 1
ATOM 922 C CA . THR A 1 114 ? -5.428 -3.257 28.181 1.00 88.44 114 THR A CA 1
ATOM 923 C C . THR A 1 114 ? -4.458 -2.478 27.289 1.00 88.44 114 THR A C 1
ATOM 925 O O . THR A 1 114 ? -3.491 -1.899 27.787 1.00 88.44 114 THR A O 1
ATOM 928 N N . ALA A 1 115 ? -4.741 -2.382 25.987 1.00 85.81 115 ALA A N 1
ATOM 929 C CA . ALA A 1 115 ? -3.938 -1.614 25.039 1.00 85.81 115 ALA A CA 1
ATOM 930 C C . ALA A 1 115 ? -3.914 -0.115 25.383 1.00 85.81 115 ALA A C 1
ATOM 932 O O . ALA A 1 115 ? -2.843 0.494 25.385 1.00 85.81 115 ALA A O 1
ATOM 933 N N . ARG A 1 116 ? -5.062 0.472 25.757 1.00 87.31 116 ARG A N 1
ATOM 934 C CA . ARG A 1 116 ? -5.148 1.868 26.226 1.00 87.31 116 ARG A CA 1
ATOM 935 C C . ARG A 1 116 ? -4.288 2.101 27.468 1.00 87.31 116 ARG A C 1
ATOM 937 O O . ARG A 1 116 ? -3.569 3.096 27.534 1.00 87.31 116 ARG A O 1
ATOM 944 N N . PHE A 1 117 ? -4.328 1.192 28.444 1.00 90.44 117 PHE A N 1
ATOM 945 C CA . PHE A 1 117 ? -3.507 1.302 29.653 1.00 90.44 117 PHE A CA 1
ATOM 946 C C . PHE A 1 117 ? -2.012 1.168 29.361 1.00 90.44 117 PHE A C 1
ATOM 948 O O . PHE A 1 117 ? -1.218 1.946 29.894 1.00 90.44 117 PHE A O 1
ATOM 955 N N . ALA A 1 118 ? -1.624 0.230 28.495 1.00 87.00 118 ALA A N 1
ATOM 956 C CA . ALA A 1 118 ? -0.239 0.073 28.067 1.00 87.00 118 ALA A CA 1
ATOM 957 C C . ALA A 1 118 ? 0.274 1.338 27.358 1.00 87.00 118 ALA A C 1
ATOM 959 O O . ALA A 1 118 ? 1.349 1.840 27.692 1.00 87.00 118 ALA A O 1
ATOM 960 N N . TYR A 1 119 ? -0.529 1.907 26.455 1.00 84.50 119 TYR A N 1
ATOM 961 C CA . TYR A 1 119 ? -0.190 3.147 25.763 1.00 84.50 119 TYR A CA 1
ATOM 962 C C . TYR A 1 119 ? -0.069 4.330 26.730 1.00 84.50 119 TYR A C 1
ATOM 964 O O . TYR A 1 119 ? 0.941 5.034 26.714 1.00 84.50 119 TYR A O 1
ATOM 972 N N . ARG A 1 120 ? -1.033 4.497 27.646 1.00 90.12 120 ARG A N 1
ATOM 973 C CA . ARG A 1 120 ? -0.981 5.526 28.696 1.00 90.12 120 ARG A CA 1
ATOM 974 C C . ARG A 1 120 ? 0.274 5.407 29.544 1.00 90.12 120 ARG A C 1
ATOM 976 O O . ARG A 1 120 ? 0.898 6.415 29.855 1.00 90.12 120 ARG A O 1
ATOM 983 N N . ARG A 1 121 ? 0.663 4.187 29.913 1.00 90.38 121 ARG A N 1
ATOM 984 C CA . ARG A 1 121 ? 1.882 3.948 30.691 1.00 90.38 121 ARG A CA 1
ATOM 985 C C . ARG A 1 121 ? 3.139 4.369 29.929 1.00 90.38 121 ARG A C 1
ATOM 987 O O . ARG A 1 121 ? 4.074 4.863 30.549 1.00 90.38 121 ARG A O 1
ATOM 994 N N . GLN A 1 122 ? 3.174 4.159 28.615 1.00 86.38 122 GLN A N 1
ATOM 995 C CA . GLN A 1 122 ? 4.347 4.446 27.792 1.00 86.38 122 GLN A CA 1
ATOM 996 C C . GLN A 1 122 ? 4.466 5.922 27.395 1.00 86.38 122 GLN A C 1
ATOM 998 O O . GLN A 1 122 ? 5.581 6.438 27.342 1.00 86.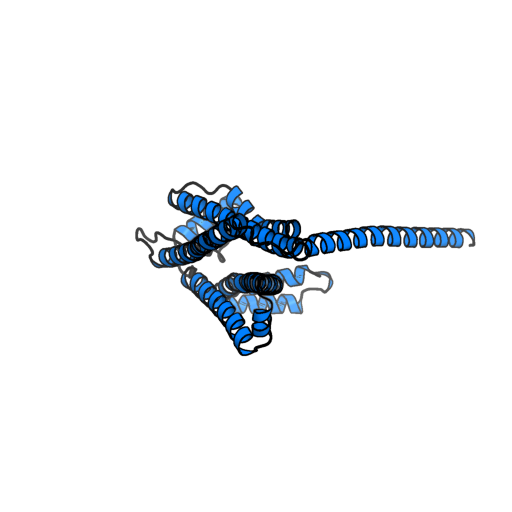38 122 GLN A O 1
ATOM 1003 N N . TYR A 1 123 ? 3.346 6.584 27.106 1.00 84.44 123 TYR A N 1
ATOM 1004 C CA . TYR A 1 123 ? 3.332 7.926 26.513 1.00 84.44 123 TYR A CA 1
ATOM 1005 C C . TYR A 1 123 ? 2.683 8.994 27.400 1.00 84.44 123 TYR A C 1
ATOM 1007 O O . TYR A 1 123 ? 2.760 10.173 27.081 1.00 84.44 123 TYR A O 1
ATOM 1015 N N . GLY A 1 124 ? 2.050 8.614 28.512 1.00 91.06 124 GLY A N 1
ATOM 1016 C CA . GLY A 1 124 ? 1.343 9.539 29.403 1.00 91.06 124 GLY A CA 1
ATOM 1017 C C . GLY A 1 124 ? -0.044 9.969 28.909 1.00 91.06 124 GLY A C 1
ATOM 1018 O O . GLY A 1 124 ? -0.728 10.707 29.612 1.00 91.06 124 GLY A O 1
ATOM 1019 N N . GLU A 1 125 ? -0.494 9.484 27.749 1.00 86.75 125 GLU A N 1
ATOM 1020 C CA . GLU A 1 125 ? -1.741 9.908 27.099 1.00 86.75 125 GLU A CA 1
ATOM 1021 C C . GLU A 1 125 ? -2.751 8.759 26.967 1.00 86.75 125 GLU A C 1
ATOM 1023 O O . GLU A 1 125 ? -2.376 7.606 26.766 1.00 86.75 125 GLU A O 1
ATOM 1028 N N . ILE A 1 126 ? -4.050 9.061 27.071 1.00 85.25 126 ILE A N 1
ATOM 1029 C CA . ILE A 1 126 ? -5.124 8.078 26.866 1.00 85.25 126 ILE A CA 1
ATOM 1030 C C . ILE A 1 126 ? -5.756 8.321 25.502 1.00 85.25 126 ILE A C 1
ATOM 1032 O O . ILE A 1 126 ? -6.444 9.317 25.298 1.00 85.25 126 ILE A O 1
ATOM 1036 N N . ILE A 1 127 ? -5.573 7.372 24.592 1.00 80.75 127 ILE A N 1
ATOM 1037 C CA . ILE A 1 127 ? -6.251 7.372 23.299 1.00 80.75 127 ILE A CA 1
ATOM 1038 C C . ILE A 1 127 ? -7.574 6.612 23.458 1.00 80.75 127 ILE A C 1
ATOM 1040 O O . ILE A 1 127 ? -7.601 5.386 23.564 1.00 80.75 127 ILE A O 1
ATOM 1044 N N . MET A 1 128 ? -8.690 7.339 23.527 1.00 77.38 128 MET A N 1
ATOM 1045 C CA . MET A 1 128 ? -10.013 6.722 23.699 1.00 77.38 128 MET A CA 1
ATOM 1046 C C . MET A 1 128 ? -10.499 6.041 22.413 1.00 77.38 128 MET A C 1
ATOM 1048 O O . MET A 1 128 ? -11.107 4.969 22.469 1.00 77.38 128 MET A O 1
ATOM 1052 N N . GLU A 1 129 ? -10.172 6.603 21.252 1.00 71.44 129 GLU A N 1
ATOM 1053 C CA . GLU A 1 129 ? -10.640 6.155 19.938 1.00 71.44 129 GLU A CA 1
ATOM 1054 C C . GLU A 1 129 ? -9.461 5.967 18.972 1.00 71.44 129 GLU A C 1
ATOM 1056 O O . GLU A 1 129 ? -8.401 6.543 19.166 1.00 71.44 129 GLU A O 1
ATOM 1061 N N . GLY A 1 130 ? -9.616 5.122 17.949 1.00 65.56 130 GLY A N 1
ATOM 1062 C CA . GLY A 1 130 ? -8.586 4.927 16.915 1.00 65.56 130 GLY A CA 1
ATOM 1063 C C . GLY A 1 130 ? -7.797 3.616 16.991 1.00 65.56 130 GLY A C 1
ATOM 1064 O O . GLY A 1 130 ? -7.131 3.259 16.021 1.00 65.56 130 GLY A O 1
ATOM 1065 N N . TYR A 1 131 ? -7.923 2.834 18.070 1.00 63.41 131 TYR A N 1
ATOM 1066 C CA . TYR A 1 131 ? -7.403 1.463 18.063 1.00 63.41 131 TYR A CA 1
ATOM 1067 C C . TYR A 1 131 ? -8.263 0.566 17.185 1.00 63.41 131 TYR A C 1
ATOM 1069 O O . TYR A 1 131 ? -9.425 0.282 17.489 1.00 63.41 131 TYR A O 1
ATOM 1077 N N . VAL A 1 132 ? -7.640 0.073 16.126 1.00 68.81 132 VAL A N 1
ATOM 1078 C CA . VAL A 1 132 ? -8.124 -1.047 15.338 1.00 68.81 132 VAL A CA 1
ATOM 1079 C C . VAL A 1 132 ? -7.394 -2.290 15.838 1.00 68.81 132 VAL A C 1
ATOM 1081 O O . VAL A 1 132 ? -6.263 -2.552 15.437 1.00 68.81 132 VAL A O 1
ATOM 1084 N N . LEU A 1 133 ? -8.011 -3.015 16.774 1.00 77.50 133 LEU A N 1
ATOM 1085 C CA . LEU A 1 133 ? -7.459 -4.258 17.312 1.00 77.50 133 LEU A CA 1
ATOM 1086 C C . LEU A 1 133 ? -8.158 -5.462 16.672 1.00 77.50 133 LEU A C 1
ATOM 1088 O O . LEU A 1 133 ? -9.385 -5.529 16.654 1.00 77.50 133 LEU A O 1
ATOM 1092 N N . MET A 1 134 ? -7.374 -6.422 16.183 1.00 83.38 134 MET A N 1
ATOM 1093 C CA . MET A 1 134 ? -7.868 -7.736 15.766 1.00 83.38 134 MET A CA 1
ATOM 1094 C C . MET A 1 134 ? -7.748 -8.706 16.946 1.00 83.38 134 MET A C 1
ATOM 1096 O O . MET A 1 134 ? -6.727 -9.370 17.123 1.00 83.38 134 MET A O 1
ATOM 1100 N N . GLU A 1 135 ? -8.771 -8.757 17.795 1.00 84.31 135 GLU A N 1
ATOM 1101 C CA . GLU A 1 135 ? -8.796 -9.615 18.984 1.00 84.31 135 GLU A CA 1
ATOM 1102 C C . GLU A 1 135 ? -9.204 -11.045 18.613 1.00 84.31 135 GLU A C 1
ATOM 1104 O O . GLU A 1 135 ? -10.364 -11.314 18.305 1.00 84.31 135 GLU A O 1
ATOM 1109 N N . HIS A 1 136 ? -8.229 -11.957 18.607 1.00 86.19 136 HIS A N 1
ATOM 1110 C CA . HIS A 1 136 ? -8.422 -13.358 18.209 1.00 86.19 136 HIS A CA 1
ATOM 1111 C C . HIS A 1 136 ? -9.081 -14.197 19.307 1.00 86.19 136 HIS A C 1
ATOM 1113 O O . HIS A 1 136 ? -9.674 -15.230 19.013 1.00 86.19 136 HIS A O 1
ATOM 1119 N N . TRP A 1 137 ? -8.981 -13.749 20.557 1.00 87.50 137 TRP A N 1
ATOM 1120 C CA . TRP A 1 137 ? -9.568 -14.394 21.722 1.00 87.50 137 TRP A CA 1
ATOM 1121 C C . TRP A 1 137 ? -10.374 -13.348 22.480 1.00 87.50 137 TRP A C 1
ATOM 1123 O O . TRP A 1 137 ? -9.790 -12.432 23.053 1.00 87.50 137 TRP A O 1
ATOM 1133 N N . LYS A 1 138 ? -11.701 -13.441 22.419 1.00 86.75 138 LYS A N 1
ATOM 1134 C CA . LYS A 1 138 ? -12.621 -12.510 23.072 1.00 86.75 138 LYS A CA 1
ATOM 1135 C C . LYS A 1 138 ? -13.456 -13.304 24.070 1.00 86.75 138 LYS A C 1
ATOM 1137 O O . LYS A 1 138 ? -14.073 -14.288 23.677 1.00 86.75 138 LYS A O 1
ATOM 1142 N N . ASP A 1 139 ? -13.458 -12.883 25.334 1.00 88.50 139 ASP A N 1
ATOM 1143 C CA . ASP A 1 139 ? -14.235 -13.519 26.410 1.00 88.50 139 ASP A CA 1
ATOM 1144 C C . ASP A 1 139 ? -13.985 -15.041 26.503 1.00 88.50 139 ASP A C 1
ATOM 1146 O O . ASP A 1 139 ? -14.912 -15.847 26.527 1.00 88.50 139 ASP A O 1
ATOM 1150 N N . ASP A 1 140 ? -12.707 -15.435 26.467 1.00 89.56 140 ASP A N 1
ATOM 1151 C CA . ASP A 1 140 ? -12.242 -16.832 26.447 1.00 89.56 140 ASP A CA 1
ATOM 1152 C C . ASP A 1 140 ? -12.715 -17.684 25.252 1.00 89.56 140 ASP A C 1
ATOM 1154 O O . ASP A 1 140 ? -12.499 -18.897 25.229 1.00 89.56 140 ASP A O 1
ATOM 1158 N N . GLN A 1 141 ? -13.273 -17.062 24.209 1.00 92.88 141 GLN A N 1
ATOM 1159 C CA . GLN A 1 141 ? -13.673 -17.728 22.971 1.00 92.88 141 GLN A CA 1
ATOM 1160 C C . GLN A 1 141 ? -12.862 -17.256 21.762 1.00 92.88 141 GLN A C 1
ATOM 1162 O O . GLN A 1 141 ? -12.521 -16.080 21.612 1.00 92.88 141 GLN A O 1
ATOM 1167 N N . PHE A 1 142 ? -12.582 -18.189 20.851 1.00 91.00 142 PHE A N 1
ATOM 1168 C CA . PHE A 1 142 ? -11.883 -17.887 19.607 1.00 91.00 142 PHE A CA 1
ATOM 1169 C C . PHE A 1 142 ? -12.774 -17.085 18.653 1.00 91.00 142 PHE A C 1
ATOM 1171 O O . PHE A 1 142 ? -13.824 -17.548 18.203 1.00 91.00 142 PHE A O 1
ATOM 1178 N N . ASN A 1 143 ? -12.325 -15.888 18.291 1.00 89.31 143 ASN A N 1
ATOM 1179 C CA . ASN A 1 143 ? -13.011 -15.035 17.338 1.00 89.31 143 ASN A CA 1
ATOM 1180 C C . ASN A 1 143 ? -12.582 -15.398 15.910 1.00 89.31 143 ASN A C 1
ATOM 1182 O O . ASN A 1 143 ? -11.516 -15.004 15.430 1.00 89.31 143 ASN A O 1
ATOM 1186 N N . ILE A 1 144 ? -13.443 -16.132 15.204 1.00 90.44 144 ILE A N 1
ATOM 1187 C CA . ILE A 1 144 ? -13.168 -16.606 13.841 1.00 90.44 144 ILE A CA 1
ATOM 1188 C C . ILE A 1 144 ? -12.984 -15.464 12.829 1.00 90.44 144 ILE A C 1
ATOM 1190 O O . ILE A 1 144 ? -12.291 -15.615 11.828 1.00 90.44 144 ILE A O 1
ATOM 1194 N N . ARG A 1 145 ? -13.579 -14.296 13.079 1.00 89.19 145 ARG A N 1
ATOM 1195 C CA . ARG A 1 145 ? -13.593 -13.172 12.137 1.00 89.19 145 ARG A CA 1
ATOM 1196 C C . ARG A 1 145 ? -12.200 -12.569 11.868 1.00 89.19 145 ARG A C 1
ATOM 1198 O O . ARG A 1 145 ? -11.808 -12.543 10.701 1.00 89.19 145 ARG A O 1
ATOM 1205 N N . PRO A 1 146 ? -11.428 -12.108 12.873 1.00 87.69 146 PRO A N 1
ATOM 1206 C CA . PRO A 1 146 ? -10.050 -11.664 12.664 1.00 87.69 146 PRO A CA 1
ATOM 1207 C C . PRO A 1 146 ? -9.145 -12.796 12.173 1.00 87.69 146 PRO A C 1
ATOM 1209 O O . PRO A 1 146 ? -8.267 -12.535 11.358 1.00 87.69 146 PRO A O 1
ATOM 1212 N N . ALA A 1 147 ? -9.397 -14.046 12.577 1.00 87.12 147 ALA A N 1
ATOM 1213 C CA . ALA A 1 147 ? -8.637 -15.193 12.087 1.00 87.12 147 ALA A CA 1
ATOM 1214 C C . ALA A 1 147 ? -8.818 -15.421 10.577 1.00 87.12 147 ALA A C 1
ATOM 1216 O O . ALA A 1 147 ? -7.840 -15.638 9.869 1.00 87.12 147 ALA A O 1
ATOM 1217 N N . LEU A 1 148 ? -10.046 -15.311 10.057 1.00 88.88 148 LEU A N 1
ATOM 1218 C CA . LEU A 1 148 ? -10.312 -15.391 8.617 1.00 88.88 148 LEU A CA 1
ATOM 1219 C C . LEU A 1 148 ? -9.660 -14.240 7.849 1.00 88.88 148 LEU A C 1
ATOM 1221 O O . LEU A 1 148 ? -9.151 -14.444 6.750 1.00 88.88 148 LEU A O 1
ATOM 1225 N N . VAL A 1 149 ? -9.649 -13.037 8.425 1.00 87.88 149 VAL A N 1
ATOM 1226 C CA . VAL A 1 149 ? -8.986 -11.878 7.816 1.00 87.88 149 VAL A CA 1
ATOM 1227 C C . VAL A 1 149 ? -7.469 -12.051 7.803 1.00 87.88 149 VAL A C 1
ATOM 1229 O O . VAL A 1 149 ? -6.837 -11.768 6.786 1.00 87.88 149 VAL A O 1
ATOM 1232 N N . LEU A 1 150 ? -6.885 -12.576 8.880 1.00 85.25 150 LEU A N 1
ATOM 1233 C CA . LEU A 1 150 ? -5.466 -12.914 8.931 1.00 85.25 150 LEU A CA 1
ATOM 1234 C C . LEU A 1 150 ? -5.123 -14.003 7.908 1.00 85.25 150 LEU A C 1
ATOM 1236 O O . LEU A 1 150 ? -4.209 -13.818 7.112 1.00 85.25 150 LEU A O 1
ATOM 1240 N N . LEU A 1 151 ? -5.915 -15.078 7.846 1.00 85.31 151 LEU A N 1
ATOM 1241 C CA . LEU A 1 151 ? -5.753 -16.147 6.860 1.00 85.31 151 LEU A CA 1
ATOM 1242 C C . LEU A 1 151 ? -5.864 -15.616 5.424 1.00 85.31 151 LEU A C 1
ATOM 1244 O O . LEU A 1 151 ? -5.106 -16.023 4.546 1.00 85.31 151 LEU A O 1
ATOM 1248 N N . TYR A 1 152 ? -6.778 -14.681 5.166 1.00 87.56 152 TYR A N 1
ATOM 1249 C CA . TYR A 1 152 ? -6.886 -14.007 3.874 1.00 87.56 152 TYR A CA 1
ATOM 1250 C C . TYR A 1 152 ? -5.617 -13.206 3.537 1.00 87.56 152 TYR A C 1
ATOM 1252 O O . TYR A 1 152 ? -5.091 -13.315 2.428 1.00 87.56 152 TYR A O 1
ATOM 1260 N N . PHE A 1 153 ? -5.072 -12.441 4.486 1.00 83.12 153 PHE A N 1
ATOM 1261 C CA . PHE A 1 153 ? -3.815 -11.727 4.264 1.00 83.12 153 PHE A CA 1
ATOM 1262 C C . PHE A 1 153 ? -2.644 -12.684 4.043 1.00 83.12 153 PHE A C 1
ATOM 1264 O O . PHE A 1 153 ? -1.852 -12.473 3.123 1.00 83.12 153 PHE A O 1
ATOM 1271 N N . ASP A 1 154 ? -2.559 -13.758 4.820 1.00 80.50 154 ASP A N 1
ATOM 1272 C CA . ASP A 1 154 ? -1.502 -14.753 4.695 1.00 80.50 154 ASP A CA 1
ATOM 1273 C C . ASP A 1 154 ? -1.593 -15.511 3.375 1.00 80.50 154 ASP A C 1
ATOM 1275 O O . ASP A 1 154 ? -0.580 -15.691 2.704 1.00 80.50 154 ASP A O 1
ATOM 1279 N N . THR A 1 155 ? -2.786 -15.905 2.938 1.00 82.62 155 THR A N 1
ATOM 1280 C CA . THR A 1 155 ? -2.970 -16.572 1.639 1.00 82.62 155 THR A CA 1
ATOM 1281 C C . THR A 1 155 ? -2.608 -15.652 0.478 1.00 82.62 155 THR A C 1
ATOM 1283 O O . THR A 1 155 ? -1.857 -16.070 -0.404 1.00 82.62 155 THR A O 1
ATOM 1286 N N . LEU A 1 156 ? -3.036 -14.384 0.495 1.00 80.19 156 LEU A N 1
ATOM 1287 C CA . LEU A 1 156 ? -2.629 -13.398 -0.513 1.00 80.19 156 LEU A CA 1
ATOM 1288 C C . LEU A 1 156 ? -1.112 -13.197 -0.559 1.00 80.19 156 LEU A C 1
ATOM 1290 O O . LEU A 1 156 ? -0.525 -13.065 -1.636 1.00 80.19 156 LEU A O 1
ATOM 1294 N N . ASN A 1 157 ? -0.478 -13.163 0.608 1.00 72.44 157 ASN A N 1
ATOM 1295 C CA . ASN A 1 157 ? 0.960 -12.987 0.737 1.00 72.44 157 ASN A CA 1
ATOM 1296 C C . ASN A 1 157 ? 1.731 -14.222 0.242 1.00 72.44 157 ASN A C 1
ATOM 1298 O O . ASN A 1 157 ? 2.682 -14.087 -0.529 1.00 72.44 157 ASN A O 1
ATOM 1302 N N . ASN A 1 158 ? 1.293 -15.426 0.614 1.00 73.50 158 ASN A N 1
ATOM 1303 C CA . ASN A 1 158 ? 1.926 -16.685 0.220 1.00 73.50 158 ASN A CA 1
ATOM 1304 C C . ASN A 1 158 ? 1.695 -17.031 -1.258 1.00 73.50 158 ASN A C 1
ATOM 1306 O O . ASN A 1 158 ? 2.597 -17.550 -1.915 1.00 73.50 158 ASN A O 1
ATOM 1310 N N . TYR A 1 159 ? 0.536 -16.685 -1.824 1.00 77.50 159 TYR A N 1
ATOM 1311 C CA . TYR A 1 159 ? 0.268 -16.870 -3.252 1.00 77.50 159 TYR A CA 1
ATOM 1312 C C . TYR A 1 159 ? 1.315 -16.154 -4.121 1.00 77.50 159 TYR A C 1
ATOM 1314 O O . TYR A 1 159 ? 1.812 -16.710 -5.101 1.00 77.50 159 TYR A O 1
ATOM 1322 N N . ARG A 1 160 ? 1.732 -14.947 -3.716 1.00 70.06 160 ARG A N 1
ATOM 1323 C CA . ARG A 1 160 ? 2.771 -14.174 -4.421 1.00 70.06 160 ARG A CA 1
ATOM 1324 C C . ARG A 1 160 ? 4.149 -14.832 -4.361 1.00 70.06 160 ARG A C 1
ATOM 1326 O O . ARG A 1 160 ? 4.923 -14.701 -5.308 1.00 70.06 160 ARG A O 1
ATOM 1333 N N . LEU A 1 161 ? 4.457 -15.541 -3.274 1.00 68.00 161 LEU A N 1
ATOM 1334 C CA . LEU A 1 161 ? 5.687 -16.324 -3.159 1.00 68.00 161 LEU A CA 1
ATOM 1335 C C . LEU A 1 161 ? 5.662 -17.501 -4.142 1.00 68.00 161 LEU A C 1
ATOM 1337 O O . LEU A 1 161 ? 6.619 -17.687 -4.895 1.00 68.00 161 LEU A O 1
ATOM 1341 N N . LEU A 1 162 ? 4.555 -18.245 -4.180 1.00 71.69 162 LEU A N 1
ATOM 1342 C CA . LEU A 1 162 ? 4.394 -19.409 -5.052 1.00 71.69 162 LEU A CA 1
ATOM 1343 C C . LEU A 1 162 ? 4.470 -19.036 -6.538 1.00 71.69 162 LEU A C 1
ATOM 1345 O O . LEU A 1 162 ? 5.165 -19.715 -7.286 1.00 71.69 162 LEU A O 1
ATOM 1349 N N . ASP A 1 163 ? 3.867 -17.922 -6.957 1.00 71.44 163 ASP A N 1
ATOM 1350 C CA . ASP A 1 163 ? 3.920 -17.455 -8.354 1.00 71.44 163 ASP A CA 1
ATOM 1351 C C . ASP A 1 163 ? 5.336 -17.007 -8.797 1.00 71.44 163 ASP A C 1
ATOM 1353 O O . ASP A 1 163 ? 5.695 -16.985 -9.981 1.00 71.44 163 ASP A O 1
ATOM 1357 N N . SER A 1 164 ? 6.215 -16.685 -7.842 1.00 69.06 164 SER A N 1
ATOM 1358 C CA . SER A 1 164 ? 7.592 -16.274 -8.138 1.00 69.06 164 SER A CA 1
ATOM 1359 C C . SER A 1 164 ? 8.536 -17.445 -8.464 1.00 69.06 164 SER A C 1
ATOM 1361 O O . SER A 1 164 ? 9.507 -17.267 -9.209 1.00 69.06 164 SER A O 1
ATOM 1363 N N . LEU A 1 165 ? 8.244 -18.653 -7.967 1.00 71.31 165 LEU A N 1
ATOM 1364 C CA . LEU A 1 165 ? 9.112 -19.827 -8.113 1.00 71.31 165 LEU A CA 1
ATOM 1365 C C . LEU A 1 165 ? 9.158 -20.372 -9.558 1.00 71.31 165 LEU A C 1
ATOM 1367 O O . LEU A 1 165 ? 10.265 -20.528 -10.079 1.00 71.31 165 LEU A O 1
ATOM 1371 N N . PRO A 1 166 ? 8.031 -20.578 -10.274 1.00 73.88 166 PRO A N 1
ATOM 1372 C CA . PRO A 1 166 ? 8.059 -21.042 -11.663 1.00 73.88 166 PRO A CA 1
ATOM 1373 C C . PRO A 1 166 ? 8.780 -20.062 -12.589 1.00 73.88 166 PRO A C 1
ATOM 1375 O O . PRO A 1 166 ? 9.531 -20.466 -13.474 1.00 73.88 166 PRO A O 1
ATOM 1378 N N . ASN A 1 167 ? 8.604 -18.760 -12.352 1.00 66.06 167 ASN A N 1
ATOM 1379 C CA . ASN A 1 167 ? 9.228 -17.710 -13.151 1.00 66.06 167 ASN A CA 1
ATOM 1380 C C . ASN A 1 167 ? 10.760 -17.708 -13.014 1.00 66.06 167 ASN A C 1
ATOM 1382 O O . ASN A 1 167 ? 11.469 -17.537 -14.008 1.00 66.06 167 ASN A O 1
ATOM 1386 N N . SER A 1 168 ? 11.286 -17.950 -11.808 1.00 68.12 168 SER A N 1
ATOM 1387 C CA . SER A 1 168 ? 12.736 -18.058 -11.598 1.00 68.12 168 SER A CA 1
ATOM 1388 C C . SER A 1 168 ? 13.320 -19.341 -12.208 1.00 68.12 168 SER A C 1
ATOM 1390 O O . SER A 1 168 ? 14.401 -19.295 -12.801 1.00 68.12 168 SER A O 1
ATOM 1392 N N . ALA A 1 169 ? 12.580 -20.455 -12.167 1.00 73.81 169 ALA A N 1
ATOM 1393 C CA . ALA A 1 169 ? 12.964 -21.716 -12.804 1.00 73.81 169 ALA A CA 1
ATOM 1394 C C . ALA A 1 169 ? 12.949 -21.640 -14.345 1.00 73.81 169 ALA A C 1
ATOM 1396 O O . ALA A 1 169 ? 13.862 -22.127 -15.013 1.00 73.81 169 ALA A O 1
ATOM 1397 N N . LEU A 1 170 ? 11.948 -20.982 -14.936 1.00 72.06 170 LEU A N 1
ATOM 1398 C CA . LEU A 1 170 ? 11.909 -20.736 -16.381 1.00 72.06 170 LEU A CA 1
ATOM 1399 C C . LEU A 1 170 ? 13.057 -19.822 -16.822 1.00 72.06 170 LEU A C 1
ATOM 1401 O O . LEU A 1 170 ? 13.657 -20.047 -17.875 1.00 72.06 170 LEU A O 1
ATOM 1405 N N . TYR A 1 171 ? 13.413 -18.831 -16.002 1.00 68.56 171 TYR A N 1
ATOM 1406 C CA . TYR A 1 171 ? 14.554 -17.962 -16.270 1.00 68.56 171 TYR A CA 1
ATOM 1407 C C . TYR A 1 171 ? 15.891 -18.710 -16.218 1.00 68.56 171 TYR A C 1
ATOM 1409 O O . TYR A 1 171 ? 16.704 -18.568 -17.135 1.00 68.56 171 TYR A O 1
ATOM 1417 N N . SER A 1 172 ? 16.129 -19.530 -15.188 1.00 74.88 172 SER A N 1
ATOM 1418 C CA . SER A 1 172 ? 17.367 -20.312 -15.083 1.00 74.88 172 SER A CA 1
ATOM 1419 C C . SER A 1 172 ? 17.516 -21.276 -16.263 1.00 74.88 172 SER A C 1
ATOM 1421 O O . SER A 1 172 ? 18.596 -21.362 -16.850 1.00 74.88 172 SER A O 1
ATOM 1423 N N . LYS A 1 173 ? 16.411 -21.896 -16.699 1.00 77.56 173 LYS A N 1
ATOM 1424 C CA . LYS A 1 173 ? 16.365 -22.749 -17.892 1.00 77.56 173 LYS A CA 1
ATOM 1425 C C . LYS A 1 173 ? 16.630 -21.970 -19.183 1.00 77.56 173 LYS A C 1
ATOM 1427 O O . LYS A 1 173 ? 17.441 -22.395 -20.001 1.00 77.56 173 LYS A O 1
ATOM 1432 N N . SER A 1 174 ? 16.015 -20.798 -19.360 1.00 70.62 174 SER A N 1
ATOM 1433 C CA . SER A 1 174 ? 16.263 -19.944 -20.531 1.00 70.62 174 SER A CA 1
ATOM 1434 C C . SER A 1 174 ? 17.711 -19.450 -20.598 1.00 70.62 174 SER A C 1
ATOM 1436 O O . SER A 1 174 ? 18.247 -19.288 -21.695 1.00 70.62 174 SER A O 1
ATOM 1438 N N . ARG A 1 175 ? 18.350 -19.216 -19.443 1.00 70.06 175 ARG A N 1
ATOM 1439 C CA . ARG A 1 175 ? 19.773 -18.866 -19.349 1.00 70.06 175 ARG A CA 1
ATOM 1440 C C . ARG A 1 175 ? 20.667 -20.051 -19.713 1.00 70.06 175 ARG A C 1
ATOM 1442 O O . ARG A 1 175 ? 21.627 -19.859 -20.454 1.00 70.06 175 ARG A O 1
ATOM 1449 N N . ALA A 1 176 ? 20.351 -21.247 -19.216 1.00 77.69 176 ALA A N 1
ATOM 1450 C CA . ALA A 1 176 ? 21.106 -22.466 -19.500 1.00 77.69 176 ALA A CA 1
ATOM 1451 C C . ALA A 1 176 ? 21.068 -22.843 -20.990 1.00 77.69 176 ALA A C 1
ATOM 1453 O O . ALA A 1 176 ? 22.077 -23.259 -21.546 1.00 77.69 176 ALA A O 1
ATOM 1454 N N . ASN A 1 177 ? 19.938 -22.605 -21.661 1.00 80.25 177 ASN A N 1
ATOM 1455 C CA . ASN A 1 177 ? 19.747 -22.970 -23.066 1.00 80.25 177 ASN A CA 1
ATOM 1456 C C . ASN A 1 177 ? 20.430 -22.030 -24.079 1.00 80.25 177 ASN A C 1
ATOM 1458 O O . ASN A 1 177 ? 20.214 -22.179 -25.278 1.00 80.25 177 ASN A O 1
ATOM 1462 N N . GLY A 1 178 ? 21.198 -21.022 -23.648 1.00 70.31 178 GLY A N 1
ATOM 1463 C CA . GLY A 1 178 ? 21.946 -20.152 -24.570 1.00 70.31 178 GLY A CA 1
ATOM 1464 C C . GLY A 1 178 ? 21.085 -19.334 -25.552 1.00 70.31 178 GLY A C 1
ATOM 1465 O O . GLY A 1 178 ? 21.624 -18.688 -26.454 1.00 70.31 178 GLY A O 1
ATOM 1466 N N . MET A 1 179 ? 19.758 -19.295 -25.361 1.00 56.94 179 MET A N 1
ATOM 1467 C CA . MET A 1 179 ? 18.772 -18.646 -26.244 1.00 56.94 179 MET A CA 1
ATOM 1468 C C . MET A 1 179 ? 18.877 -17.107 -26.307 1.00 56.94 179 MET A C 1
ATOM 1470 O O . MET A 1 179 ? 18.043 -16.445 -26.917 1.00 56.94 179 MET A O 1
ATOM 1474 N N . VAL A 1 180 ? 19.911 -16.497 -25.723 1.00 54.69 180 VAL A N 1
ATOM 1475 C CA . VAL A 1 180 ? 20.115 -15.040 -25.724 1.00 54.69 180 VAL A CA 1
ATOM 1476 C C . VAL A 1 180 ? 21.159 -14.663 -26.780 1.00 54.69 180 VAL A C 1
ATOM 1478 O O . VAL A 1 180 ? 22.289 -14.284 -26.458 1.00 54.69 180 VAL A O 1
ATOM 1481 N N . HIS A 1 181 ? 20.782 -14.790 -28.054 1.00 51.69 181 HIS A N 1
ATOM 1482 C CA . HIS A 1 181 ? 21.680 -14.617 -29.206 1.00 51.69 181 HIS A CA 1
ATOM 1483 C C . HIS A 1 181 ? 21.765 -13.190 -29.789 1.00 51.69 181 HIS A C 1
ATOM 1485 O O . HIS A 1 181 ? 22.564 -12.963 -30.690 1.00 51.69 181 HIS A O 1
ATOM 1491 N N . SER A 1 182 ? 21.048 -12.186 -29.260 1.00 59.22 182 SER A N 1
ATOM 1492 C CA . SER A 1 182 ? 21.209 -10.792 -29.721 1.00 59.22 182 SER A CA 1
ATOM 1493 C C . SER A 1 182 ? 21.953 -9.926 -28.701 1.00 59.22 182 SER A C 1
ATOM 1495 O O . SER A 1 182 ? 21.481 -9.684 -27.591 1.00 59.22 182 SER A O 1
ATOM 1497 N N . ARG A 1 183 ? 23.149 -9.453 -29.078 1.00 63.66 183 ARG A N 1
ATOM 1498 C CA . ARG A 1 183 ? 24.045 -8.615 -28.251 1.00 63.66 183 ARG A CA 1
ATOM 1499 C C . ARG A 1 183 ? 23.458 -7.223 -27.951 1.00 63.66 183 ARG A C 1
ATOM 1501 O O . ARG A 1 183 ? 23.857 -6.611 -26.967 1.00 63.66 183 ARG A O 1
ATOM 1508 N N . SER A 1 184 ? 22.504 -6.757 -28.761 1.00 67.62 184 SER A N 1
ATOM 1509 C CA . SER A 1 184 ? 21.932 -5.402 -28.705 1.00 67.62 184 SER A CA 1
ATOM 1510 C C . SER A 1 184 ? 20.822 -5.235 -27.652 1.00 67.62 184 SER A C 1
ATOM 1512 O O . SER A 1 184 ? 20.737 -4.187 -27.019 1.00 67.62 184 SER A O 1
ATOM 1514 N N . THR A 1 185 ? 20.016 -6.267 -27.378 1.00 61.75 185 THR A N 1
ATOM 1515 C CA . THR A 1 185 ? 18.865 -6.174 -26.450 1.00 61.75 185 THR A CA 1
ATOM 1516 C C . THR A 1 185 ? 19.172 -6.615 -25.012 1.00 61.75 185 THR A C 1
ATOM 1518 O O . THR A 1 185 ? 18.350 -6.431 -24.110 1.00 61.75 185 THR A O 1
ATOM 1521 N N . ARG A 1 186 ? 20.377 -7.151 -24.760 1.00 64.56 186 ARG A N 1
ATOM 1522 C CA . ARG A 1 186 ? 20.822 -7.672 -23.451 1.00 64.56 186 ARG A CA 1
ATOM 1523 C C . ARG A 1 186 ? 20.690 -6.689 -22.275 1.00 64.56 186 ARG A C 1
ATOM 1525 O O . ARG A 1 186 ? 20.208 -7.132 -21.234 1.00 64.56 186 ARG A O 1
ATOM 1532 N N . PRO A 1 187 ? 21.079 -5.402 -22.369 1.00 65.19 187 PRO A N 1
ATOM 1533 C CA . PRO A 1 187 ? 21.149 -4.545 -21.182 1.00 65.19 187 PRO A CA 1
ATOM 1534 C C . PRO A 1 187 ? 19.769 -4.216 -20.605 1.00 65.19 187 PRO A C 1
ATOM 1536 O O . PRO A 1 187 ? 19.574 -4.286 -19.394 1.00 65.19 187 PRO A O 1
ATOM 1539 N N . ALA A 1 188 ? 18.796 -3.914 -21.471 1.00 60.66 188 ALA A N 1
ATOM 1540 C CA . ALA A 1 188 ? 17.444 -3.543 -21.061 1.00 60.66 188 ALA A CA 1
ATOM 1541 C C . ALA A 1 188 ? 16.671 -4.744 -20.499 1.00 60.66 188 ALA A C 1
ATOM 1543 O O . ALA A 1 188 ? 16.062 -4.641 -19.433 1.00 60.66 188 ALA A O 1
ATOM 1544 N N . ALA A 1 189 ? 16.768 -5.904 -21.161 1.00 62.41 189 ALA A N 1
ATOM 1545 C CA . ALA A 1 189 ? 16.170 -7.148 -20.681 1.00 62.41 189 ALA A CA 1
ATOM 1546 C C . ALA A 1 189 ? 16.757 -7.562 -19.327 1.00 62.41 189 ALA A C 1
ATOM 1548 O O . ALA A 1 189 ? 16.019 -7.903 -18.408 1.00 62.41 189 ALA A O 1
ATOM 1549 N N . TYR A 1 190 ? 18.081 -7.473 -19.181 1.00 64.19 190 TYR A N 1
ATOM 1550 C CA . TYR A 1 190 ? 18.768 -7.811 -17.940 1.00 64.19 190 TYR A CA 1
ATOM 1551 C C . TYR A 1 190 ? 18.425 -6.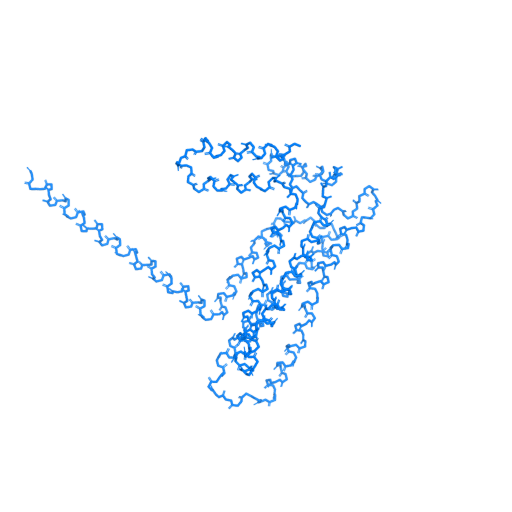845 -16.802 1.00 64.19 190 TYR A C 1
ATOM 1553 O O . TYR A 1 190 ? 18.235 -7.273 -15.667 1.00 64.19 190 TYR A O 1
ATOM 1561 N N . CYS A 1 191 ? 18.299 -5.547 -17.090 1.00 63.44 191 CYS A N 1
ATOM 1562 C CA . CYS A 1 191 ? 17.932 -4.552 -16.088 1.00 63.44 191 CYS A CA 1
ATOM 1563 C C . CYS A 1 191 ? 16.476 -4.729 -15.625 1.00 63.44 191 CYS A C 1
ATOM 1565 O O . CYS A 1 191 ? 16.227 -4.737 -14.420 1.00 63.44 191 CYS A O 1
ATOM 1567 N N . ALA A 1 192 ? 15.535 -4.968 -16.547 1.00 61.16 192 ALA A N 1
ATOM 1568 C CA . ALA A 1 192 ? 14.137 -5.245 -16.209 1.00 61.16 192 ALA A CA 1
ATOM 1569 C C . ALA A 1 192 ? 14.003 -6.500 -15.334 1.00 61.16 192 ALA A C 1
ATOM 1571 O O . ALA A 1 192 ? 13.333 -6.472 -14.307 1.00 61.16 192 ALA A O 1
ATOM 1572 N N . LEU A 1 193 ? 14.714 -7.571 -15.688 1.00 63.78 193 LEU A N 1
ATOM 1573 C CA . LEU A 1 193 ? 14.619 -8.857 -14.999 1.00 63.78 193 LEU A CA 1
ATOM 1574 C C . LEU A 1 193 ? 15.347 -8.853 -13.647 1.00 63.78 193 LEU A C 1
ATOM 1576 O O . LEU A 1 193 ? 14.854 -9.422 -12.680 1.00 63.78 193 LEU A O 1
ATOM 1580 N N . ARG A 1 194 ? 16.474 -8.138 -13.534 1.00 66.38 194 ARG A N 1
ATOM 1581 C CA . ARG A 1 194 ? 17.148 -7.896 -12.248 1.00 66.38 194 ARG A CA 1
ATOM 1582 C C . ARG A 1 194 ? 16.293 -7.038 -11.320 1.00 66.38 194 ARG A C 1
ATOM 1584 O O . ARG A 1 194 ? 16.220 -7.334 -10.134 1.00 66.38 194 ARG A O 1
ATOM 1591 N N . THR A 1 195 ? 15.629 -6.016 -11.857 1.00 62.31 195 THR A N 1
ATOM 1592 C CA . THR A 1 195 ? 14.701 -5.185 -11.079 1.00 62.31 195 THR A CA 1
ATOM 1593 C C . THR A 1 195 ? 13.542 -6.032 -10.576 1.00 62.31 195 THR A C 1
ATOM 1595 O O . THR A 1 195 ? 13.240 -6.005 -9.390 1.00 62.31 195 THR A O 1
ATOM 1598 N N . ASP A 1 196 ? 12.951 -6.853 -11.436 1.00 64.94 196 ASP A N 1
ATOM 1599 C CA . ASP A 1 196 ? 11.837 -7.721 -11.076 1.00 64.94 196 ASP A CA 1
ATOM 1600 C C . ASP A 1 196 ? 12.250 -8.775 -10.028 1.00 64.94 196 ASP A C 1
ATOM 1602 O O . ASP A 1 196 ? 11.639 -8.871 -8.967 1.00 64.94 196 ASP A O 1
ATOM 1606 N N . CYS A 1 197 ? 13.378 -9.470 -10.223 1.00 60.78 197 CYS A N 1
ATOM 1607 C CA . CYS A 1 197 ? 13.917 -10.416 -9.240 1.00 60.78 197 CYS A CA 1
ATOM 1608 C C . CYS A 1 197 ? 14.256 -9.764 -7.899 1.00 60.78 197 CYS A C 1
ATOM 1610 O O . CYS A 1 197 ? 13.990 -10.358 -6.862 1.00 60.78 197 CYS A O 1
ATOM 1612 N N . SER A 1 198 ? 14.842 -8.569 -7.888 1.00 63.31 198 SER A N 1
ATOM 1613 C CA . SER A 1 198 ? 15.206 -7.902 -6.638 1.00 63.31 198 SER A CA 1
ATOM 1614 C C . SER A 1 198 ? 13.991 -7.304 -5.928 1.00 63.31 198 SER A C 1
ATOM 1616 O O . SER A 1 198 ? 13.932 -7.359 -4.705 1.00 63.31 198 SER A O 1
ATOM 1618 N N . THR A 1 199 ? 12.985 -6.818 -6.661 1.00 62.47 199 THR A N 1
ATOM 1619 C CA . THR A 1 199 ? 11.725 -6.337 -6.064 1.00 62.47 199 THR A CA 1
ATOM 1620 C C . THR A 1 199 ? 10.909 -7.508 -5.508 1.00 62.47 199 THR A C 1
ATOM 1622 O O . THR A 1 199 ? 10.351 -7.412 -4.413 1.00 62.47 199 THR A O 1
ATOM 1625 N N . ARG A 1 200 ? 10.910 -8.653 -6.206 1.00 64.06 200 ARG A N 1
ATOM 1626 C CA . ARG A 1 200 ? 10.342 -9.919 -5.720 1.00 64.06 200 ARG A CA 1
ATOM 1627 C C . ARG A 1 200 ? 11.115 -10.470 -4.527 1.00 64.06 200 ARG A C 1
ATOM 1629 O O . ARG A 1 200 ? 10.500 -10.823 -3.540 1.00 64.06 200 ARG A O 1
ATOM 1636 N N . ALA A 1 201 ? 12.446 -10.475 -4.551 1.00 57.59 201 ALA A N 1
ATOM 1637 C CA . ALA A 1 201 ? 13.253 -10.919 -3.416 1.00 57.59 201 ALA A CA 1
ATOM 1638 C C . ALA A 1 201 ? 13.024 -10.041 -2.181 1.00 57.59 201 ALA A C 1
ATOM 1640 O O .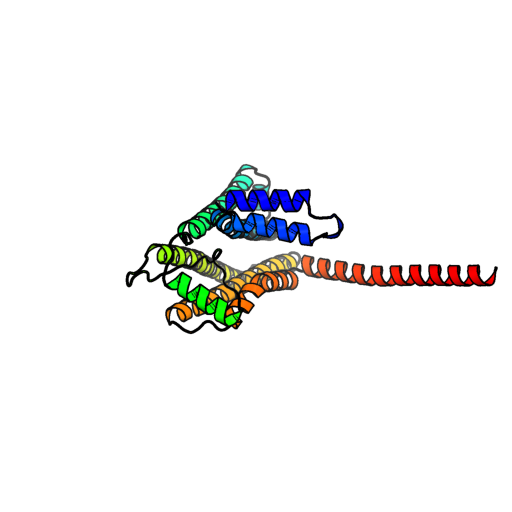 ALA A 1 201 ? 12.937 -10.565 -1.079 1.00 57.59 201 ALA A O 1
ATOM 1641 N N . LEU A 1 202 ? 12.867 -8.725 -2.355 1.00 65.06 202 LEU A N 1
ATOM 1642 C CA . LEU A 1 202 ? 12.586 -7.809 -1.252 1.00 65.06 202 LEU A CA 1
ATOM 1643 C C . LEU A 1 202 ? 11.182 -8.006 -0.670 1.00 65.06 202 LEU A C 1
ATOM 1645 O O . LEU A 1 202 ? 11.012 -7.960 0.544 1.00 65.06 202 LEU A O 1
ATOM 1649 N N . SER A 1 203 ? 10.186 -8.243 -1.528 1.00 61.72 203 SER A N 1
ATOM 1650 C CA . SER A 1 203 ? 8.825 -8.565 -1.087 1.00 61.72 203 SER A CA 1
ATOM 1651 C C . SER A 1 203 ? 8.760 -9.948 -0.447 1.00 61.72 203 SER A C 1
ATOM 1653 O O . SER A 1 203 ? 8.126 -10.099 0.583 1.00 61.72 203 SER A O 1
ATOM 1655 N N . VAL A 1 204 ? 9.495 -10.934 -0.956 1.00 57.75 204 VAL A N 1
ATOM 1656 C CA . VAL A 1 204 ? 9.661 -12.240 -0.310 1.00 57.75 204 VAL A CA 1
ATOM 1657 C C . VAL A 1 204 ? 10.368 -12.104 1.036 1.00 57.75 204 VAL A C 1
ATOM 1659 O O . VAL A 1 204 ? 9.918 -12.711 1.995 1.00 57.75 204 VAL A O 1
ATOM 1662 N N . TYR A 1 205 ? 11.408 -11.273 1.156 1.00 60.25 205 TYR A N 1
ATOM 1663 C CA . TYR A 1 205 ? 12.089 -11.024 2.429 1.00 60.25 205 TYR A CA 1
ATOM 1664 C C . TYR A 1 205 ? 11.197 -10.300 3.433 1.00 60.25 205 TYR A C 1
ATOM 1666 O O . TYR A 1 205 ? 11.178 -10.684 4.597 1.00 60.25 205 TYR A O 1
ATOM 1674 N N . SER A 1 206 ? 10.435 -9.286 3.016 1.00 64.38 206 SER A N 1
ATOM 1675 C CA . SER A 1 206 ? 9.508 -8.602 3.920 1.00 64.38 206 SER A CA 1
ATOM 1676 C C . SER A 1 206 ? 8.335 -9.490 4.326 1.00 64.38 206 SER A C 1
ATOM 1678 O O . SER A 1 206 ? 7.856 -9.374 5.451 1.00 64.38 206 SER A O 1
ATOM 1680 N N . LEU A 1 207 ? 7.916 -10.408 3.451 1.00 60.75 207 LEU A N 1
ATOM 1681 C CA . LEU A 1 207 ? 6.891 -11.412 3.720 1.00 60.75 207 LEU A CA 1
ATOM 1682 C C . LEU A 1 207 ? 7.396 -12.545 4.609 1.00 60.75 207 LEU A C 1
ATOM 1684 O O . LEU A 1 207 ? 6.685 -12.912 5.529 1.00 60.75 207 LEU A O 1
ATOM 1688 N N . LEU A 1 208 ? 8.613 -13.052 4.406 1.00 58.34 208 LEU A N 1
ATOM 1689 C CA . LEU A 1 208 ? 9.262 -14.008 5.311 1.00 58.34 208 LEU A CA 1
ATOM 1690 C C . LEU A 1 208 ? 9.480 -13.380 6.679 1.00 58.34 208 LEU A C 1
ATOM 1692 O O . LEU A 1 208 ? 9.207 -14.013 7.690 1.00 58.34 208 LEU A O 1
ATOM 1696 N N . PHE A 1 209 ? 9.911 -12.120 6.713 1.00 63.44 209 PHE A N 1
ATOM 1697 C CA . PHE A 1 209 ? 10.077 -11.376 7.950 1.00 63.44 209 PHE A CA 1
ATOM 1698 C C . PHE A 1 209 ? 8.729 -11.173 8.653 1.00 63.44 209 PHE A C 1
ATOM 1700 O O . PHE A 1 209 ? 8.625 -11.459 9.838 1.00 63.44 209 PHE A O 1
ATOM 1707 N N . ARG A 1 210 ? 7.662 -10.786 7.939 1.00 62.19 210 ARG A N 1
ATOM 1708 C CA . ARG A 1 210 ? 6.308 -10.701 8.515 1.00 62.19 210 ARG A CA 1
ATOM 1709 C C . ARG A 1 210 ? 5.743 -12.047 8.935 1.00 62.19 210 ARG A C 1
ATOM 1711 O O . ARG A 1 210 ? 5.164 -12.109 10.005 1.00 62.19 210 ARG A O 1
ATOM 1718 N N . ALA A 1 211 ? 5.906 -13.098 8.140 1.00 55.50 211 ALA A N 1
ATOM 1719 C CA . ALA A 1 211 ? 5.428 -14.438 8.453 1.00 55.50 211 ALA A CA 1
ATOM 1720 C C . ALA A 1 211 ? 6.136 -14.967 9.705 1.00 55.50 211 ALA A C 1
ATOM 1722 O O . ALA A 1 211 ? 5.465 -15.354 10.657 1.00 55.50 211 ALA A O 1
ATOM 1723 N N . LEU A 1 212 ? 7.469 -14.855 9.767 1.00 58.03 212 LEU A N 1
ATOM 1724 C CA . LEU A 1 212 ? 8.255 -15.170 10.961 1.00 58.03 212 LEU A CA 1
ATOM 1725 C C . LEU A 1 212 ? 7.775 -14.354 12.164 1.00 58.03 212 LEU A C 1
ATOM 1727 O O . LEU A 1 212 ? 7.490 -14.936 13.200 1.00 58.03 212 LEU A O 1
ATOM 1731 N N . PHE A 1 213 ? 7.592 -13.037 12.033 1.00 57.88 213 PHE A N 1
ATOM 1732 C CA . PHE A 1 213 ? 7.116 -12.205 13.143 1.00 57.88 213 PHE A CA 1
ATOM 1733 C C . PHE A 1 213 ? 5.644 -12.441 13.522 1.00 57.88 213 PHE A C 1
ATOM 1735 O O . PHE A 1 213 ? 5.311 -12.320 14.693 1.00 57.88 213 PHE A O 1
ATOM 1742 N N . SER A 1 214 ? 4.772 -12.824 12.587 1.00 55.94 214 SER A N 1
ATOM 1743 C CA . SER A 1 214 ? 3.359 -13.154 12.842 1.00 55.94 214 SER A CA 1
ATOM 1744 C C . SER A 1 214 ? 3.190 -14.521 13.513 1.00 55.94 214 SER A C 1
ATOM 1746 O O . SER A 1 214 ? 2.335 -14.691 14.378 1.00 55.94 214 SER A O 1
ATOM 1748 N N . VAL A 1 215 ? 4.060 -15.480 13.185 1.00 54.16 215 VAL A N 1
ATOM 1749 C CA . VAL A 1 215 ? 4.145 -16.767 13.879 1.00 54.16 215 VAL A CA 1
ATOM 1750 C C . VAL A 1 215 ? 4.736 -16.557 15.273 1.00 54.16 215 VAL A C 1
ATOM 1752 O O . VAL A 1 215 ? 4.200 -17.078 16.243 1.00 54.16 215 VAL A O 1
ATOM 1755 N N . LEU A 1 216 ? 5.772 -15.720 15.411 1.00 53.12 216 LEU A N 1
ATOM 1756 C CA . LEU A 1 216 ? 6.327 -15.328 16.715 1.00 53.12 216 LEU A CA 1
ATOM 1757 C C . LEU A 1 216 ? 5.317 -14.534 17.570 1.00 53.12 216 LEU A C 1
ATOM 1759 O O . LEU A 1 216 ? 5.316 -14.677 18.791 1.00 53.12 216 LEU A O 1
ATOM 1763 N N . TRP A 1 217 ? 4.420 -13.761 16.944 1.00 52.19 217 TRP A N 1
ATOM 1764 C CA . TRP A 1 217 ? 3.286 -13.100 17.603 1.00 52.19 217 TRP A CA 1
ATOM 1765 C C . TRP A 1 217 ? 2.301 -14.116 18.196 1.00 52.19 217 TRP A C 1
ATOM 1767 O O . TRP A 1 217 ? 1.831 -13.928 19.315 1.00 52.19 217 TRP A O 1
ATOM 1777 N N . HIS A 1 218 ? 2.047 -15.230 17.497 1.00 54.12 218 HIS A N 1
ATOM 1778 C CA . HIS A 1 218 ? 1.234 -16.341 18.013 1.00 54.12 218 HIS A CA 1
ATOM 1779 C C . HIS A 1 218 ? 1.826 -16.987 19.278 1.00 54.12 218 HIS A C 1
ATOM 1781 O O . HIS A 1 218 ? 1.087 -17.571 20.065 1.00 54.12 218 HIS A O 1
ATOM 1787 N N . PHE A 1 219 ? 3.135 -16.849 19.509 1.00 53.97 219 PHE A N 1
ATOM 1788 C CA . PHE A 1 219 ? 3.823 -17.361 20.699 1.00 53.97 219 PHE A CA 1
ATOM 1789 C C . PHE A 1 219 ? 3.956 -16.332 21.835 1.00 53.97 219 PHE A C 1
ATOM 1791 O O . PHE A 1 219 ? 4.768 -16.528 22.738 1.00 53.97 219 PHE A O 1
ATOM 1798 N N . CYS A 1 220 ? 3.174 -15.244 21.822 1.00 56.03 220 CYS A N 1
ATOM 1799 C CA . CYS A 1 220 ? 3.165 -14.220 22.878 1.00 56.03 220 CYS A CA 1
ATOM 1800 C C . CYS A 1 220 ? 4.544 -13.597 23.166 1.00 56.03 220 CYS A C 1
ATOM 1802 O O . CYS A 1 220 ? 4.804 -13.135 24.279 1.00 56.03 220 CYS A O 1
ATOM 1804 N N . ILE A 1 221 ? 5.445 -13.563 22.180 1.00 56.66 221 ILE A N 1
ATOM 1805 C CA . ILE A 1 221 ? 6.732 -12.889 22.348 1.00 56.66 221 ILE A CA 1
ATOM 1806 C C . ILE A 1 221 ? 6.461 -11.380 22.300 1.00 56.66 221 ILE A C 1
ATOM 1808 O O . ILE A 1 221 ? 5.915 -10.904 21.299 1.00 56.66 221 ILE A O 1
ATOM 1812 N N . PRO A 1 222 ? 6.806 -10.610 23.351 1.00 58.75 222 PRO A N 1
ATOM 1813 C CA . PRO A 1 222 ? 6.549 -9.178 23.379 1.00 58.75 222 PRO A CA 1
ATOM 1814 C C . PRO A 1 222 ? 7.202 -8.527 22.163 1.00 58.75 222 PRO A C 1
ATOM 1816 O O . PRO A 1 222 ? 8.405 -8.661 21.931 1.00 58.75 222 PRO A O 1
ATOM 1819 N N . THR A 1 223 ? 6.407 -7.834 21.352 1.00 56.59 223 THR A N 1
ATOM 1820 C CA . THR A 1 223 ? 6.945 -7.117 20.202 1.00 56.59 223 THR A CA 1
ATOM 1821 C C . THR A 1 223 ? 7.761 -5.938 20.680 1.00 56.59 223 THR A C 1
ATOM 1823 O O . THR A 1 223 ? 7.247 -4.939 21.180 1.00 56.59 223 THR A O 1
ATOM 1826 N N . ASN A 1 224 ? 9.067 -6.066 20.512 1.00 61.44 224 ASN A N 1
ATOM 1827 C CA . ASN A 1 224 ? 10.018 -4.997 20.747 1.00 61.44 224 ASN A CA 1
ATOM 1828 C C . ASN A 1 224 ? 9.695 -3.816 19.810 1.00 61.44 224 ASN A C 1
ATOM 1830 O O . ASN A 1 224 ? 9.288 -4.033 18.667 1.00 61.44 224 ASN A O 1
ATOM 1834 N N . ARG A 1 225 ? 9.999 -2.576 20.234 1.00 68.50 225 ARG A N 1
ATOM 1835 C CA . ARG A 1 225 ? 9.895 -1.337 19.415 1.00 68.50 225 ARG A CA 1
ATOM 1836 C C . ARG A 1 225 ? 10.501 -1.463 18.006 1.00 68.50 225 ARG A C 1
ATOM 1838 O O . ARG A 1 225 ? 10.147 -0.725 17.093 1.00 68.50 225 ARG A O 1
ATOM 1845 N N . PHE A 1 226 ? 11.417 -2.413 17.827 1.00 68.62 226 PHE A N 1
ATOM 1846 C CA . PHE A 1 226 ? 12.014 -2.769 16.548 1.00 68.62 226 PHE A CA 1
ATOM 1847 C C . PHE A 1 226 ? 10.984 -3.103 15.456 1.00 68.62 226 PHE A C 1
ATOM 1849 O O . PHE A 1 226 ? 11.162 -2.682 14.318 1.00 68.62 226 PHE A O 1
ATOM 1856 N N . HIS A 1 227 ? 9.897 -3.810 15.783 1.00 65.69 227 HIS A N 1
ATOM 1857 C CA . HIS A 1 227 ? 8.884 -4.199 14.797 1.00 65.69 227 HIS A CA 1
ATOM 1858 C C . HIS A 1 227 ? 8.138 -2.983 14.220 1.00 65.69 227 HIS A C 1
ATOM 1860 O O . HIS A 1 227 ? 7.921 -2.896 13.007 1.00 65.69 227 HIS A O 1
ATOM 1866 N N . ASP A 1 228 ? 7.806 -2.012 15.070 1.00 63.91 228 ASP A N 1
ATOM 1867 C CA . ASP A 1 228 ? 7.096 -0.796 14.662 1.00 63.91 228 ASP A CA 1
ATOM 1868 C C . ASP A 1 228 ? 7.999 0.112 13.819 1.00 63.91 228 ASP A C 1
ATOM 1870 O O . ASP A 1 228 ? 7.588 0.631 12.775 1.00 63.91 228 ASP A O 1
ATOM 1874 N N . HIS A 1 229 ? 9.273 0.234 14.205 1.00 70.69 229 HIS A N 1
ATOM 1875 C CA . HIS A 1 229 ? 10.284 0.927 13.406 1.00 70.69 229 HIS A CA 1
ATOM 1876 C C . HIS A 1 229 ? 10.537 0.234 12.062 1.00 70.69 229 HIS A C 1
ATOM 1878 O O . HIS A 1 229 ? 10.683 0.898 11.040 1.00 70.69 229 HIS A O 1
ATOM 1884 N N . PHE A 1 230 ? 10.536 -1.097 12.018 1.00 67.56 230 PHE A N 1
ATOM 1885 C CA . PHE A 1 230 ? 10.759 -1.825 10.772 1.00 67.56 230 PHE A CA 1
ATOM 1886 C C . PHE A 1 230 ? 9.578 -1.687 9.800 1.00 67.56 230 PHE A C 1
ATOM 1888 O O . PHE A 1 230 ? 9.783 -1.391 8.623 1.00 67.56 230 PHE A O 1
ATOM 1895 N N . ASN A 1 231 ? 8.337 -1.835 10.282 1.00 63.53 231 ASN A N 1
ATOM 1896 C CA . ASN A 1 231 ? 7.147 -1.659 9.441 1.00 63.53 231 ASN A CA 1
ATOM 1897 C C . ASN A 1 231 ? 7.013 -0.223 8.920 1.00 63.53 231 ASN A C 1
ATOM 1899 O O . ASN A 1 231 ? 6.653 -0.033 7.758 1.00 63.53 231 ASN A O 1
ATOM 1903 N N . SER A 1 232 ? 7.332 0.784 9.738 1.00 65.81 232 SER A N 1
ATOM 1904 C CA . SER A 1 232 ? 7.323 2.185 9.292 1.00 65.81 232 SER A CA 1
ATOM 1905 C C . SER A 1 232 ? 8.433 2.499 8.281 1.00 65.81 232 SER A C 1
ATOM 1907 O O . SER A 1 232 ? 8.234 3.329 7.395 1.00 65.81 232 SER A O 1
ATOM 1909 N N . CYS A 1 233 ? 9.563 1.789 8.333 1.00 68.62 233 CYS A N 1
ATOM 1910 C CA . CYS A 1 233 ? 10.639 1.895 7.344 1.00 68.62 233 CYS A CA 1
ATOM 1911 C C . CYS A 1 233 ? 10.349 1.172 6.021 1.00 68.62 233 CYS A C 1
ATOM 1913 O O . CYS A 1 233 ? 11.070 1.392 5.046 1.00 68.62 233 CYS A O 1
ATOM 1915 N N . PHE A 1 234 ? 9.310 0.336 5.938 1.00 66.44 234 PHE A N 1
ATOM 1916 C CA . PHE A 1 234 ? 9.059 -0.462 4.738 1.00 66.44 234 PHE A CA 1
ATOM 1917 C C . PHE A 1 234 ? 8.836 0.387 3.469 1.00 66.44 234 PHE A C 1
ATOM 1919 O O . PHE A 1 234 ? 9.517 0.123 2.475 1.00 66.44 234 PHE A O 1
ATOM 1926 N N . PRO A 1 235 ? 7.982 1.436 3.456 1.00 66.00 235 PRO A N 1
ATOM 1927 C CA . PRO A 1 235 ? 7.806 2.252 2.254 1.00 66.00 235 PRO A CA 1
ATOM 1928 C C . PRO A 1 235 ? 9.099 2.960 1.793 1.00 66.00 235 PRO A C 1
ATOM 1930 O O . PRO A 1 235 ? 9.423 2.855 0.606 1.00 66.00 235 PRO A O 1
ATOM 1933 N N . PRO A 1 236 ? 9.893 3.608 2.678 1.00 66.94 236 PRO A N 1
ATOM 1934 C CA . PRO A 1 236 ? 11.209 4.134 2.308 1.00 66.94 236 PRO A CA 1
ATOM 1935 C C . PRO A 1 236 ? 12.168 3.074 1.756 1.00 66.94 236 PRO A C 1
ATOM 1937 O O . PRO A 1 236 ? 12.831 3.321 0.752 1.00 66.94 236 PRO A O 1
ATOM 1940 N N . VAL A 1 237 ? 12.226 1.885 2.364 1.00 67.00 237 VAL A N 1
ATOM 1941 C CA . VAL A 1 237 ? 13.113 0.799 1.916 1.00 67.00 237 VAL A CA 1
ATOM 1942 C C . VAL A 1 237 ? 12.724 0.310 0.519 1.00 67.00 237 VAL A C 1
ATOM 1944 O O . VAL A 1 237 ? 13.596 0.145 -0.333 1.00 67.00 237 VAL A O 1
ATOM 1947 N N . VAL A 1 238 ? 11.426 0.150 0.235 1.00 64.00 238 VAL A N 1
ATOM 1948 C CA . VAL A 1 238 ? 10.939 -0.188 -1.113 1.00 64.00 238 VAL A CA 1
ATOM 1949 C C . VAL A 1 238 ? 11.344 0.887 -2.124 1.00 64.00 238 VAL A C 1
ATOM 1951 O O . VAL A 1 238 ? 11.850 0.555 -3.196 1.00 64.00 238 VAL A O 1
ATOM 1954 N N . ALA A 1 239 ? 11.188 2.169 -1.783 1.00 66.12 239 ALA A N 1
ATOM 1955 C CA . ALA A 1 239 ? 11.591 3.271 -2.655 1.00 66.12 239 ALA A CA 1
ATOM 1956 C C . ALA A 1 239 ? 13.105 3.268 -2.930 1.00 66.12 239 ALA A C 1
ATOM 1958 O O . ALA A 1 239 ? 13.515 3.382 -4.085 1.00 66.12 239 ALA A O 1
ATOM 1959 N N . VAL A 1 240 ? 13.935 3.073 -1.899 1.00 71.81 240 VAL A N 1
ATOM 1960 C CA . VAL A 1 240 ? 15.398 2.965 -2.035 1.00 71.81 240 VAL A CA 1
ATOM 1961 C C . VAL A 1 240 ? 15.773 1.811 -2.954 1.00 71.81 240 VAL A C 1
ATOM 1963 O O . VAL A 1 240 ? 16.631 1.977 -3.815 1.00 71.81 240 VAL A O 1
ATOM 1966 N N . VAL A 1 241 ? 15.115 0.660 -2.826 1.00 71.19 241 VAL A N 1
ATOM 1967 C CA . VAL A 1 241 ? 15.392 -0.514 -3.659 1.00 71.19 241 VAL A CA 1
ATOM 1968 C C . VAL A 1 241 ? 14.981 -0.275 -5.111 1.00 71.19 241 VAL A C 1
ATOM 1970 O O . VAL A 1 241 ? 15.769 -0.558 -6.011 1.00 71.19 241 VAL A O 1
ATOM 1973 N N . ILE A 1 242 ? 13.810 0.318 -5.360 1.00 65.56 242 ILE A N 1
ATOM 1974 C CA . ILE A 1 242 ? 13.378 0.703 -6.714 1.00 65.56 242 ILE A CA 1
ATOM 1975 C C . ILE A 1 242 ? 14.388 1.670 -7.344 1.00 65.56 242 ILE A C 1
ATOM 1977 O O . ILE A 1 242 ? 14.841 1.438 -8.467 1.00 65.56 242 ILE A O 1
ATOM 1981 N N . ILE A 1 243 ? 14.794 2.711 -6.609 1.00 71.31 243 ILE A N 1
ATOM 1982 C CA . ILE A 1 243 ? 15.801 3.676 -7.065 1.00 71.31 243 ILE A CA 1
ATOM 1983 C C . ILE A 1 243 ? 17.127 2.965 -7.336 1.00 71.31 243 ILE A C 1
ATOM 1985 O O . ILE A 1 243 ? 17.710 3.150 -8.397 1.00 71.31 243 ILE A O 1
ATOM 1989 N N . ALA A 1 244 ? 17.597 2.114 -6.425 1.00 72.94 244 ALA A N 1
ATOM 1990 C CA . ALA A 1 244 ? 18.865 1.409 -6.567 1.00 72.94 244 ALA A CA 1
ATOM 1991 C C . ALA A 1 244 ? 18.878 0.464 -7.774 1.00 72.94 244 ALA A C 1
ATOM 1993 O O . ALA A 1 244 ? 19.916 0.324 -8.420 1.00 72.94 244 ALA A O 1
ATOM 1994 N N . LEU A 1 245 ? 17.747 -0.153 -8.123 1.00 66.19 245 LEU A N 1
ATOM 1995 C CA . LEU A 1 245 ? 17.658 -1.123 -9.216 1.00 66.19 245 LEU A CA 1
ATOM 1996 C C . LEU A 1 245 ? 17.435 -0.469 -10.582 1.00 66.19 245 LEU A C 1
ATOM 1998 O O . LEU A 1 245 ? 18.077 -0.863 -11.560 1.00 66.19 245 LEU A O 1
ATOM 2002 N N . MET A 1 246 ? 16.610 0.574 -10.662 1.00 64.94 246 MET A N 1
ATOM 2003 C CA . MET A 1 246 ? 16.213 1.177 -11.934 1.00 64.94 246 MET A CA 1
ATOM 2004 C C . MET A 1 246 ? 17.136 2.335 -12.335 1.00 64.94 246 MET A C 1
ATOM 2006 O O . MET A 1 246 ? 17.167 3.381 -11.690 1.00 64.94 246 MET A O 1
ATOM 2010 N N . ALA A 1 247 ? 17.868 2.171 -13.444 1.00 74.75 247 ALA A N 1
ATOM 2011 C CA . ALA A 1 247 ? 18.825 3.172 -13.931 1.00 74.75 247 ALA A CA 1
ATOM 2012 C C . ALA A 1 247 ? 18.193 4.550 -14.166 1.00 74.75 247 ALA A C 1
ATOM 2014 O O . ALA A 1 247 ? 18.769 5.555 -13.759 1.00 74.75 247 ALA A O 1
ATOM 2015 N N . ASP A 1 248 ? 16.987 4.588 -14.737 1.00 69.69 248 ASP A N 1
ATOM 2016 C CA . ASP A 1 248 ? 16.251 5.833 -14.982 1.00 69.69 248 ASP A CA 1
ATOM 2017 C C . ASP A 1 248 ? 16.004 6.612 -13.685 1.00 69.69 248 ASP A C 1
ATOM 2019 O O . ASP A 1 248 ? 16.163 7.830 -13.650 1.00 69.69 248 ASP A O 1
ATOM 2023 N N . TYR A 1 249 ? 15.676 5.908 -12.596 1.00 70.00 249 TYR A N 1
ATOM 2024 C CA . TYR A 1 249 ? 15.442 6.522 -11.290 1.00 70.00 249 TYR A CA 1
ATOM 2025 C C . TYR A 1 249 ? 16.743 7.022 -10.660 1.00 70.00 249 TYR A C 1
ATOM 2027 O O . TYR A 1 249 ? 16.754 8.118 -10.104 1.00 70.00 249 TYR A O 1
ATOM 2035 N N . ARG A 1 250 ? 17.854 6.281 -10.793 1.00 86.81 250 ARG A N 1
ATOM 2036 C CA . ARG A 1 250 ? 19.180 6.756 -10.348 1.00 86.81 250 ARG A CA 1
ATOM 2037 C C . ARG A 1 250 ? 19.603 8.013 -11.095 1.00 86.81 250 ARG A C 1
ATOM 2039 O O . ARG A 1 250 ? 20.014 8.985 -10.470 1.00 86.81 250 ARG A O 1
ATOM 2046 N N . ASN A 1 251 ? 19.464 8.004 -12.419 1.00 82.12 251 ASN A N 1
ATOM 2047 C CA . ASN A 1 251 ? 19.808 9.139 -13.272 1.00 82.12 251 ASN A CA 1
ATOM 2048 C C . ASN A 1 251 ? 18.909 10.344 -12.962 1.00 82.12 251 ASN A C 1
ATOM 2050 O O . ASN A 1 251 ? 19.397 11.467 -12.837 1.00 82.12 251 ASN A O 1
ATOM 2054 N N . GLY A 1 252 ? 17.611 10.106 -12.755 1.00 78.56 252 GLY A N 1
ATOM 2055 C CA . GLY A 1 252 ? 16.657 11.112 -12.300 1.00 78.56 252 GLY A CA 1
ATOM 2056 C C . GLY A 1 252 ? 17.068 11.735 -10.964 1.00 78.56 252 GLY A C 1
ATOM 2057 O O . GLY A 1 25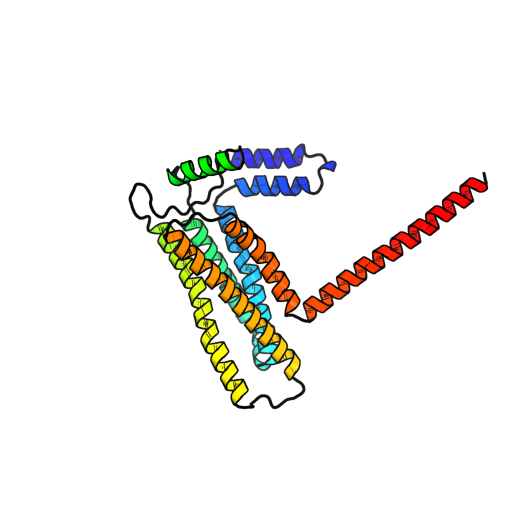2 ? 17.177 12.959 -10.877 1.00 78.56 252 GLY A O 1
ATOM 2058 N N . LEU A 1 253 ? 17.382 10.914 -9.957 1.00 79.88 253 LEU A N 1
ATOM 2059 C CA . LEU A 1 253 ? 17.826 11.372 -8.638 1.00 79.88 253 LEU A CA 1
ATOM 2060 C C . LEU A 1 253 ? 19.139 12.164 -8.715 1.00 79.88 253 LEU A C 1
ATOM 2062 O O . LEU A 1 253 ? 19.221 13.255 -8.155 1.00 79.88 253 LEU A O 1
ATOM 2066 N N . ALA A 1 254 ? 20.134 11.663 -9.452 1.00 91.19 254 ALA A N 1
ATOM 2067 C CA . ALA A 1 254 ? 21.406 12.354 -9.658 1.00 91.19 254 ALA A CA 1
ATOM 2068 C C . ALA A 1 254 ? 21.197 13.721 -10.326 1.00 91.19 254 ALA A C 1
ATOM 2070 O O . ALA A 1 254 ? 21.738 14.728 -9.872 1.00 91.19 254 ALA A O 1
ATOM 2071 N N . SER A 1 255 ? 20.345 13.788 -11.355 1.00 88.19 255 SER A N 1
ATOM 2072 C CA . SER A 1 255 ? 20.029 15.047 -12.038 1.00 88.19 255 SER A CA 1
ATOM 2073 C C . SER A 1 255 ? 19.305 16.051 -11.131 1.00 88.19 255 SER A C 1
ATOM 2075 O O . SER A 1 255 ? 19.574 17.251 -11.200 1.00 88.19 255 SER A O 1
ATOM 2077 N N . ALA A 1 256 ? 18.417 15.578 -10.251 1.00 84.62 256 ALA A N 1
ATOM 2078 C CA . ALA A 1 256 ? 17.735 16.417 -9.273 1.00 84.62 256 ALA A CA 1
ATOM 2079 C C . ALA A 1 256 ? 18.720 16.960 -8.228 1.00 84.62 256 ALA A C 1
ATOM 2081 O O . ALA A 1 256 ? 18.692 18.152 -7.927 1.00 84.62 256 ALA A O 1
ATOM 2082 N N . PHE A 1 257 ? 19.633 16.117 -7.739 1.00 92.25 257 PHE A N 1
ATOM 2083 C CA . PHE A 1 257 ? 20.652 16.504 -6.766 1.00 92.25 257 PHE A CA 1
ATOM 2084 C C . PHE A 1 257 ? 21.624 17.545 -7.343 1.00 92.25 257 PHE A C 1
ATOM 2086 O O . PHE A 1 257 ? 21.856 18.585 -6.730 1.00 92.25 257 PHE A O 1
ATOM 2093 N N . LEU A 1 258 ? 22.098 17.337 -8.577 1.00 95.69 258 LEU A N 1
ATOM 2094 C CA . LEU A 1 258 ? 22.948 18.299 -9.290 1.00 95.69 258 LEU A CA 1
ATOM 2095 C C . LEU A 1 258 ? 22.248 19.649 -9.511 1.00 95.69 258 LEU A C 1
ATOM 2097 O O . LEU A 1 258 ? 22.874 20.699 -9.380 1.00 95.69 258 LEU A O 1
ATOM 2101 N N . LYS A 1 259 ? 20.938 19.650 -9.797 1.00 92.19 259 LYS A N 1
ATOM 2102 C CA . LYS A 1 259 ? 20.149 20.890 -9.905 1.00 92.19 259 LYS A CA 1
ATOM 2103 C C . LYS A 1 259 ? 20.042 21.638 -8.577 1.00 92.19 259 LYS A C 1
ATOM 2105 O O . LYS A 1 259 ? 20.044 22.865 -8.587 1.00 92.19 259 LYS A O 1
ATOM 2110 N N . VAL A 1 260 ? 19.921 20.928 -7.454 1.00 92.62 260 VAL A N 1
ATOM 2111 C CA . VAL A 1 260 ? 19.876 21.551 -6.121 1.00 92.62 260 VAL A CA 1
ATOM 2112 C C . VAL A 1 260 ? 21.215 22.209 -5.791 1.00 92.62 260 VAL A C 1
ATOM 2114 O O . VAL A 1 260 ? 21.211 23.362 -5.368 1.00 92.62 260 VAL A O 1
ATOM 2117 N N . ILE A 1 261 ? 22.333 21.526 -6.062 1.00 96.00 261 ILE A N 1
ATOM 2118 C CA . ILE A 1 261 ? 23.685 22.078 -5.872 1.00 96.00 261 ILE A CA 1
ATOM 2119 C C . ILE A 1 261 ? 23.856 23.354 -6.705 1.00 96.00 261 ILE A C 1
ATOM 2121 O O . ILE A 1 261 ? 24.143 24.413 -6.155 1.00 96.00 261 ILE A O 1
ATOM 2125 N N . ARG A 1 262 ? 23.541 23.295 -8.006 1.00 95.94 262 ARG A N 1
ATOM 2126 C CA . ARG A 1 262 ? 23.679 24.445 -8.913 1.00 95.94 262 ARG A CA 1
ATOM 2127 C C . ARG A 1 262 ? 22.832 25.655 -8.498 1.00 95.94 262 ARG A C 1
ATOM 2129 O O . ARG A 1 262 ? 23.274 26.792 -8.620 1.00 95.94 262 ARG A O 1
ATOM 2136 N N . ARG A 1 263 ? 21.621 25.431 -7.973 1.00 94.25 263 ARG A N 1
ATOM 2137 C CA . ARG A 1 263 ? 20.768 26.512 -7.441 1.00 94.25 263 ARG A CA 1
ATOM 2138 C C . ARG A 1 263 ? 21.331 27.148 -6.167 1.00 94.25 263 ARG A C 1
ATOM 2140 O O . ARG A 1 263 ? 21.026 28.308 -5.895 1.00 94.25 263 ARG A O 1
ATOM 2147 N N . GLY A 1 264 ? 22.101 26.400 -5.377 1.00 92.56 264 GLY A N 1
ATOM 2148 C CA . GLY A 1 264 ? 22.831 26.934 -4.226 1.00 92.56 264 GLY A CA 1
ATOM 2149 C C . GLY A 1 264 ? 23.880 27.960 -4.655 1.00 92.56 264 GLY A C 1
ATOM 2150 O O . GLY A 1 264 ? 23.892 29.073 -4.128 1.00 92.56 264 GLY A O 1
ATOM 2151 N N . ASP A 1 265 ? 24.667 27.619 -5.677 1.00 93.56 265 ASP A N 1
ATOM 2152 C CA . ASP A 1 265 ? 25.739 28.472 -6.209 1.00 93.56 265 ASP A CA 1
ATOM 2153 C C . ASP A 1 265 ? 25.197 29.755 -6.861 1.00 93.56 265 ASP A C 1
ATOM 2155 O O . ASP A 1 265 ? 25.734 30.851 -6.668 1.00 93.56 265 ASP A O 1
ATOM 2159 N N . GLU A 1 266 ? 24.076 29.653 -7.584 1.00 93.25 266 GLU A N 1
ATOM 2160 C CA . GLU A 1 266 ? 23.408 30.812 -8.190 1.00 93.25 266 GLU A CA 1
ATOM 2161 C C . GLU A 1 266 ? 22.883 31.785 -7.119 1.00 93.25 266 GLU A C 1
ATOM 2163 O O . GLU A 1 266 ? 23.065 32.996 -7.245 1.00 93.25 266 GLU A O 1
ATOM 2168 N N . ARG A 1 267 ? 22.302 31.276 -6.019 1.00 89.38 267 ARG A N 1
ATOM 2169 C CA . ARG A 1 267 ? 21.812 32.123 -4.915 1.00 89.38 267 ARG A CA 1
ATOM 2170 C C . ARG A 1 267 ? 22.934 32.860 -4.193 1.00 89.38 267 ARG A C 1
ATOM 2172 O O . ARG A 1 267 ? 22.770 34.041 -3.869 1.00 89.38 267 ARG A O 1
ATOM 2179 N N . GLN A 1 268 ? 24.062 32.194 -3.946 1.00 85.06 268 GLN A N 1
ATOM 2180 C CA . GLN A 1 268 ? 25.225 32.847 -3.341 1.00 85.06 268 GLN A CA 1
ATOM 2181 C C . GLN A 1 268 ? 25.765 33.955 -4.250 1.00 85.06 268 GLN A C 1
ATOM 2183 O O . GLN A 1 268 ? 26.013 35.060 -3.769 1.00 85.06 268 GLN A O 1
ATOM 2188 N N . SER A 1 269 ? 25.825 33.703 -5.560 1.00 87.31 269 SER A N 1
ATOM 2189 C CA . SER A 1 269 ? 26.284 34.683 -6.552 1.00 87.31 269 SER A CA 1
ATOM 2190 C C . SER A 1 269 ? 25.378 35.920 -6.633 1.00 87.31 269 SER A C 1
ATOM 2192 O O . SER A 1 269 ? 25.864 37.042 -6.718 1.00 87.31 269 SER A O 1
ATOM 2194 N N . THR A 1 270 ? 24.053 35.765 -6.541 1.00 84.06 270 THR A N 1
ATOM 2195 C CA . THR A 1 270 ? 23.141 36.925 -6.479 1.00 84.06 270 THR A CA 1
ATOM 2196 C C . THR A 1 270 ? 23.239 37.710 -5.169 1.00 84.06 270 THR A C 1
ATOM 2198 O O . THR A 1 270 ? 23.065 38.927 -5.168 1.00 84.06 270 THR A O 1
ATOM 2201 N N . THR A 1 271 ? 23.534 37.040 -4.051 1.00 82.50 271 THR A N 1
ATOM 2202 C CA . THR A 1 271 ? 23.615 37.698 -2.735 1.00 82.50 271 THR A CA 1
ATOM 2203 C C . THR A 1 271 ? 24.902 38.511 -2.600 1.00 82.50 271 THR A C 1
ATOM 2205 O O . THR A 1 271 ? 24.875 39.619 -2.061 1.00 82.50 271 THR A O 1
ATOM 2208 N N . SER A 1 272 ? 26.023 38.014 -3.132 1.00 81.31 272 SER A N 1
ATOM 2209 C CA . SER A 1 272 ? 27.283 38.764 -3.143 1.00 81.31 272 SER A CA 1
ATOM 2210 C C . SER A 1 272 ? 27.185 40.030 -3.998 1.00 81.31 272 SER A C 1
ATOM 2212 O O . SER A 1 272 ? 27.568 41.096 -3.527 1.00 81.31 272 SER A O 1
ATOM 2214 N N . VAL A 1 273 ? 26.573 39.961 -5.186 1.00 80.62 273 VAL A N 1
ATOM 2215 C CA . VAL A 1 273 ? 26.372 41.135 -6.058 1.00 80.62 273 VAL A CA 1
ATOM 2216 C C . VAL A 1 273 ? 25.471 42.188 -5.403 1.00 80.62 273 VAL A C 1
ATOM 2218 O O . VAL A 1 273 ? 25.810 43.372 -5.415 1.00 80.62 273 VAL A O 1
ATOM 2221 N N . ALA A 1 274 ? 24.362 41.777 -4.778 1.00 77.06 274 ALA A N 1
ATOM 2222 C CA . ALA A 1 274 ? 23.482 42.704 -4.061 1.00 77.06 274 ALA A CA 1
ATOM 2223 C C . ALA A 1 274 ? 24.190 43.373 -2.866 1.00 77.06 274 ALA A C 1
ATOM 2225 O O . ALA A 1 274 ? 24.042 44.576 -2.646 1.00 77.06 274 ALA A O 1
ATOM 2226 N N . THR A 1 275 ? 25.011 42.617 -2.129 1.00 79.75 275 THR A N 1
ATOM 2227 C CA . THR A 1 275 ? 25.785 43.150 -0.997 1.00 79.75 275 THR A CA 1
ATOM 2228 C C . THR A 1 275 ? 26.834 44.155 -1.477 1.00 79.75 275 THR A C 1
ATOM 2230 O O . THR A 1 275 ? 26.916 45.257 -0.938 1.00 79.75 275 THR A O 1
ATOM 2233 N N . SER A 1 276 ? 27.574 43.849 -2.547 1.00 74.38 276 SER A N 1
ATOM 2234 C CA . SER A 1 276 ? 28.542 44.783 -3.137 1.00 74.38 276 SER A CA 1
ATOM 2235 C C . SER A 1 276 ? 27.887 46.078 -3.633 1.00 74.38 276 SER A C 1
ATOM 2237 O O . SER A 1 276 ? 28.427 47.156 -3.387 1.00 74.38 276 SER A O 1
ATOM 2239 N N . GLN A 1 277 ? 26.703 46.002 -4.253 1.00 72.69 277 GLN A N 1
ATOM 2240 C CA . GLN A 1 277 ? 25.957 47.195 -4.670 1.00 72.69 277 GLN A CA 1
ATOM 2241 C C . GLN A 1 277 ? 25.486 48.041 -3.477 1.00 72.69 277 GLN A C 1
ATOM 2243 O O . GLN A 1 277 ? 25.635 49.263 -3.504 1.00 72.69 277 GLN A O 1
ATOM 2248 N N . SER A 1 278 ? 24.991 47.419 -2.399 1.00 74.25 278 SER A N 1
ATOM 2249 C CA . SER A 1 278 ? 24.592 48.157 -1.188 1.00 74.25 278 SER A CA 1
ATOM 2250 C C . SER A 1 278 ? 25.760 48.871 -0.499 1.00 74.25 278 SER A C 1
ATOM 2252 O O . SER A 1 278 ? 25.594 49.999 -0.039 1.00 74.25 278 SER A O 1
ATOM 2254 N N . ILE A 1 279 ? 26.955 48.267 -0.491 1.00 76.75 279 ILE A N 1
ATOM 2255 C CA . ILE A 1 279 ? 28.157 48.895 0.071 1.00 76.75 279 ILE A CA 1
ATOM 2256 C C . ILE A 1 279 ? 28.550 50.111 -0.773 1.00 76.75 279 ILE A C 1
ATOM 2258 O O . ILE A 1 279 ? 28.790 51.171 -0.209 1.00 76.75 279 ILE A O 1
ATOM 2262 N N . SER A 1 280 ? 28.536 49.997 -2.107 1.00 75.56 280 SER A N 1
ATOM 2263 C CA . SER A 1 280 ? 28.872 51.120 -2.997 1.00 75.56 280 SER A CA 1
ATOM 2264 C C . SER A 1 280 ? 27.891 52.299 -2.928 1.00 75.56 280 SER A C 1
ATOM 2266 O O . SER A 1 280 ? 28.302 53.441 -3.100 1.00 75.56 280 SER A O 1
ATOM 2268 N N . LEU A 1 281 ? 26.606 52.045 -2.650 1.00 73.44 281 LEU A N 1
ATOM 2269 C CA . LEU A 1 281 ? 25.601 53.097 -2.452 1.00 73.44 281 LEU A CA 1
ATOM 2270 C C . LEU A 1 281 ? 25.752 53.802 -1.097 1.00 73.44 281 LEU A C 1
ATOM 2272 O O . LEU A 1 281 ? 25.486 54.995 -1.009 1.00 73.44 281 LEU A O 1
ATOM 2276 N N . SER A 1 282 ? 26.205 53.093 -0.057 1.00 73.56 282 SER A N 1
ATOM 2277 C CA . SER A 1 282 ? 26.435 53.687 1.266 1.00 73.56 282 SER A CA 1
ATOM 2278 C C . SER A 1 282 ? 27.697 54.551 1.342 1.00 73.56 282 SER A C 1
ATOM 2280 O O . SER A 1 282 ? 27.770 55.386 2.233 1.00 73.56 282 SER A O 1
ATOM 2282 N N . THR A 1 283 ? 28.690 54.356 0.469 1.00 75.31 283 THR A N 1
ATOM 2283 C CA . THR A 1 283 ? 29.891 55.213 0.400 1.00 75.31 283 THR A CA 1
ATOM 2284 C C . THR A 1 283 ? 29.711 56.462 -0.463 1.00 75.31 283 THR A C 1
ATOM 2286 O O . THR A 1 283 ? 30.587 57.323 -0.453 1.00 75.31 283 THR A O 1
ATOM 2289 N N . ALA A 1 284 ? 28.622 56.559 -1.229 1.00 70.69 284 ALA A N 1
ATOM 2290 C CA . ALA A 1 284 ? 28.344 57.690 -2.117 1.00 70.69 284 ALA A CA 1
ATOM 2291 C C . ALA A 1 284 ? 27.425 58.767 -1.498 1.00 70.69 284 ALA A C 1
ATOM 2293 O O . ALA A 1 284 ? 27.232 59.812 -2.120 1.00 70.69 284 ALA A O 1
ATOM 2294 N N . LEU A 1 285 ? 26.858 58.509 -0.314 1.00 62.81 285 LEU A N 1
ATOM 2295 C CA . LEU A 1 285 ? 26.086 59.452 0.509 1.00 62.81 285 LEU A CA 1
ATOM 2296 C C . LEU A 1 285 ? 26.956 59.990 1.647 1.00 62.81 285 LEU A C 1
ATOM 2298 O O . LEU A 1 285 ? 26.813 61.193 1.954 1.00 62.81 285 LEU A O 1
#

Organism: Pristionchus pacificus (NCBI:txid54126)

Radius of gyration: 26.43 Å; chains: 1; bounding box: 52×82×61 Å

Sequence (285 aa):
CGVLFNLVLIILINKYSRSKLGTYKYLLYIFAIYDFSSILTAFFCASFTVPFALVIINFLYRYWAVQQPHRIRLYSNILFCFVLAFVCFLGAAAWYCAVFLGCTGQEESLAKTTARFAYRRQYGEIIMEGYVLMEHWKDDQFNIRPALVLLYFDTLNNYRLLDSLPNSALYSKSRANGMVHSRSTRPAAYCALRTDCSTRALSVYSLLFRALFSVLWHFCIPTNRFHDHFNSCFPPVVAVVIIALMADYRNGLASAFLKVIRRGDERQSTTSVATSQSISLSTAL

Foldseek 3Di:
DLQVVLVVQLVCLVPPVDPVCPPVSVVSNVVSVLSNDLLVVLLVQLVVLQVVLVVVVVLVLLLCVQPPVVCNVLVVDVVSVVVSVVVSVVSSVVSSCLSSQQQPPVDDFPVNVVVQVVCCVVPVDGDPDDDRDRDQAGPNDGDVRNVVSVVVVLCVLVVLVVVVVVVVVVVVVCVVVVVPPDPVSPPSNVLSVQLVVQLSVLSVVVSVVVVVVVVVVVVVDPDDVVVVVVVVCVVVVSVVSNCVRDPVSVVVVVVVVVVVVVVVVVVVVVVVVVVVVVVVVVVVD

Secondary structure (DSSP, 8-state):
-HHHHHHHHHHHHHHH--GGGTTHHHHHHHHHHHTT-HHHHHHHHHHTHHHHHHHHHHHHHHHHHHH-GGGGGGGG-HHHHHHHHHHHHHHHHHHHHHHHHHT-TTS--HHHHHHHHHHHHHHS----S------SEETTEE-HHHHHHHHHHHHHHHHHHHHHHHHHHHHHHHHHTT----TTTHHHHHHHHHHHHHHHHHHHHHHHHHHHHHHHHHTT----HHHHHHHHHHHHHHHHHHHHH-HHHHHHHHHHHHHHHHHHHHHHHHHHHHHHHHHHHHT--

pLDDT: mean 77.36, std 12.07, range [51.38, 97.94]

InterPro domains:
  IPR019423 7TM GPCR, serpentine receptor class j (Srj) [PTHR45907] (1-276)
  IPR019428 7TM GPCR, serpentine receptor class r (Str) [PF10326] (2-35)
  IPR019428 7TM GPCR, serpentine receptor class r (Str) [PF10326] (36-149)